Protein AF-A0AAN8D5F4-F1 (afdb_monomer)

Mean predicted aligned error: 6.65 Å

Organism: Champsocephalus gunnari (NCBI:txid52237)

Radius of gyration: 18.27 Å; Cα contacts (8 Å, |Δi|>4): 197; chains: 1; bounding box: 39×45×60 Å

Secondary structure (DSSP, 8-state):
---HHHHHHHHHHHHHHHHHHHHHHHHHHHHSTTSPP---S-GGGHHHHHHHHHHHHHHHHHHTTS-HHHHTHHHHHHHHHHHHHHHHHHHHHS--SSTTSHHHHHHHHHHHHHHHHHHHHHHHHHHHTT-HHHHHHHHHHHHHHHHHHHHTT-HHHHHHHHHHHHHHHTTGGGS-HHHHHHHHHHHHHHHHHHHH---TT-HHHHHHHHHHHHHHHHHHHHHHHHHHHHTTS--

Foldseek 3Di:
DPCLVVLLVVLLVVLLVVLVVLLVQLLVCLVDPPDARDDPDDLVCLVVNLVSLLSLLQSLVPQLVVALSSVCSLVSSLSSLLSLLVSLQSQLVGDDPDPPCNNVRSVVSLVSNLVSCVSNVVSLLVQCPPDLVSVQVSLVSVLVSLVLCVLQVGPSSLVCCVPVLVSNVVNVVSYDPVSVVSSVVSVVSSVVCVVPDDPPDDNSPSSNVSSVVSVVVSVVSVVVRVVRVVVVPPD

pLDDT: mean 87.12, std 15.24, range [37.09, 98.75]

Sequence (235 aa):
MQQGPKEFIECVSHIRQLSWLLLGSLTHCALHQGSTSCMPIPLDAGSHIADHLIIILIGFPEQSKTSVLHMCSLFHAFMFAQLWTIYCEQAAAAPSLQNQNQTEFSSSAILTGLEFWSRVTPSILQLMAHNKVMVEMVCLHVISLMEALQECNSTIFVKLIPMWLPMIQSNLKHLSAGLQLRLQAIQNRVNHQCLLGPTSGAPPIALRKWLQCTQFKMAQVEIQSSEAASQFYPM

InterPro domains:
  IPR024855 UNC79 [PTHR21696] (1-234)
  IPR060043 UNC79, C-terminal domain [PF26723] (1-235)

Solvent-accessible surface area (backbone atoms only — not comparable to full-atom values): 13089 Å² total; per-residue (Å²): 130,93,50,64,73,62,54,34,53,52,30,50,51,51,43,49,55,50,36,54,52,46,52,53,32,52,51,50,44,65,72,43,78,90,58,84,73,61,71,92,69,63,70,81,50,38,63,65,53,30,51,36,43,38,46,41,46,68,45,36,87,78,44,28,82,78,42,62,55,42,50,45,38,61,56,42,47,49,52,30,53,48,47,49,45,53,49,23,49,51,61,32,67,50,88,60,96,55,90,85,54,51,71,61,52,26,50,50,28,48,46,44,41,50,53,31,46,67,64,37,48,61,39,54,53,53,43,44,68,68,42,68,70,41,29,36,54,50,49,52,51,51,51,52,39,52,52,54,37,56,62,54,65,40,69,68,50,65,70,44,44,82,60,51,51,57,62,53,59,79,44,51,94,58,44,55,71,71,56,51,53,51,51,51,54,51,51,55,51,52,57,49,48,72,73,67,52,88,80,85,83,64,69,66,59,45,41,50,51,49,50,53,54,48,52,52,54,51,51,52,52,53,49,55,35,47,56,66,51,46,76,77,53,82,129

Nearest PDB structures (foldseek):
  7wji-assembly1_B  TM=9.181E-01  e=2.648E-19  Homo sapiens
  7w7g-assembly1_A  TM=9.534E-01  e=1.657E-17  Mus musculus
  8xn1-assembly1_A  TM=1.975E-01  e=4.536E-01  Homo sapiens
  4jyx-assembly6_C  TM=2.419E-01  e=2.687E+00  Paraglaciecola sp. T6c

Structure (mmCIF, N/CA/C/O backbone):
data_AF-A0AAN8D5F4-F1
#
_entry.id   AF-A0AAN8D5F4-F1
#
loop_
_atom_site.group_PDB
_atom_site.id
_atom_site.type_symbol
_atom_site.label_atom_id
_atom_site.label_alt_id
_atom_site.label_comp_id
_atom_site.label_asym_id
_atom_site.label_entity_id
_atom_site.label_seq_id
_atom_site.pdbx_PDB_ins_code
_atom_site.Cartn_x
_atom_site.Cartn_y
_atom_site.Cartn_z
_atom_site.occupancy
_atom_site.B_iso_or_equiv
_atom_site.auth_seq_id
_atom_site.auth_comp_id
_atom_site.auth_asym_id
_atom_site.auth_atom_id
_atom_site.pdbx_PDB_model_num
ATOM 1 N N . MET A 1 1 ? -14.671 -24.852 11.026 1.00 37.09 1 MET A N 1
ATOM 2 C CA . MET A 1 1 ? -13.709 -24.915 12.149 1.00 37.09 1 MET A CA 1
ATOM 3 C C . MET A 1 1 ? -12.954 -23.594 12.189 1.00 37.09 1 MET A C 1
ATOM 5 O O . MET A 1 1 ? -12.576 -23.123 11.128 1.00 37.09 1 MET A O 1
ATOM 9 N N . GLN A 1 2 ? -12.832 -22.959 13.360 1.00 39.69 2 GLN A N 1
ATOM 10 C CA . GLN A 1 2 ? -12.229 -21.630 13.564 1.00 39.69 2 GLN A CA 1
ATOM 11 C C . GLN A 1 2 ? -10.719 -21.625 13.241 1.00 39.69 2 GLN A C 1
ATOM 13 O O . GLN A 1 2 ? -9.895 -21.763 14.139 1.00 39.69 2 GLN A O 1
ATOM 18 N N . GLN A 1 3 ? -10.344 -21.466 11.968 1.00 54.56 3 GLN A N 1
ATOM 19 C CA . GLN A 1 3 ? -8.946 -21.227 11.570 1.00 54.56 3 GLN A CA 1
ATOM 20 C C . GLN A 1 3 ? -8.511 -19.757 11.723 1.00 54.56 3 GLN A C 1
ATOM 22 O O . GLN A 1 3 ? -7.320 -19.481 11.631 1.00 54.56 3 GLN A O 1
ATOM 27 N N . GLY A 1 4 ? -9.433 -18.841 12.054 1.00 80.44 4 GLY A N 1
ATOM 28 C CA . GLY A 1 4 ? -9.228 -17.384 12.025 1.00 80.44 4 GLY A CA 1
ATOM 29 C C . GLY A 1 4 ? -7.909 -16.872 12.630 1.00 80.44 4 GLY A C 1
ATOM 30 O O . GLY A 1 4 ? -7.147 -16.231 11.912 1.00 80.44 4 GLY A O 1
ATOM 31 N N . PRO A 1 5 ? -7.568 -17.170 13.901 1.00 86.06 5 PRO A N 1
ATOM 32 C CA . PRO A 1 5 ? -6.329 -16.661 14.502 1.00 86.06 5 PRO A CA 1
ATOM 33 C C . PRO A 1 5 ? -5.047 -17.264 13.904 1.00 86.06 5 PRO A C 1
ATOM 35 O O . PRO A 1 5 ? -4.033 -16.579 13.788 1.00 86.06 5 PRO A O 1
ATOM 38 N N . LYS A 1 6 ? -5.083 -18.547 13.517 1.00 91.06 6 LYS A N 1
ATOM 39 C CA . LYS A 1 6 ? -3.922 -19.251 12.953 1.00 91.06 6 LYS A CA 1
ATOM 40 C C . LYS A 1 6 ? -3.644 -18.796 11.517 1.00 91.06 6 LYS A C 1
ATOM 42 O O . LYS A 1 6 ? -2.508 -18.491 11.175 1.00 91.06 6 LYS A O 1
ATOM 47 N N . GLU A 1 7 ? -4.690 -18.698 10.709 1.00 94.75 7 GLU A N 1
ATOM 48 C CA . GLU A 1 7 ? -4.609 -18.215 9.331 1.00 94.75 7 GLU A CA 1
ATOM 49 C C . GLU A 1 7 ? -4.152 -16.749 9.282 1.00 94.75 7 GLU A C 1
ATOM 51 O O . GLU A 1 7 ? -3.310 -16.382 8.463 1.00 94.75 7 GLU A O 1
ATOM 56 N N . PHE A 1 8 ? -4.623 -15.920 10.224 1.00 95.88 8 PHE A N 1
ATOM 57 C CA . PHE A 1 8 ? -4.174 -14.536 10.369 1.00 95.88 8 PHE A CA 1
ATOM 58 C C . PHE A 1 8 ? -2.658 -14.440 10.582 1.00 95.88 8 PHE A C 1
ATOM 60 O O . PHE A 1 8 ? -1.981 -13.712 9.855 1.00 95.88 8 PHE A O 1
ATOM 67 N N . ILE A 1 9 ? -2.106 -15.171 11.559 1.00 94.94 9 ILE A N 1
ATOM 68 C CA . ILE A 1 9 ? -0.673 -15.080 11.874 1.00 94.94 9 ILE A CA 1
ATOM 69 C C . ILE A 1 9 ? 0.204 -15.659 10.757 1.00 94.94 9 ILE A C 1
ATOM 71 O O . ILE A 1 9 ? 1.273 -15.114 10.474 1.00 94.94 9 ILE A O 1
ATOM 75 N N . GLU A 1 10 ? -0.262 -16.712 10.080 1.00 96.75 10 GLU A N 1
ATOM 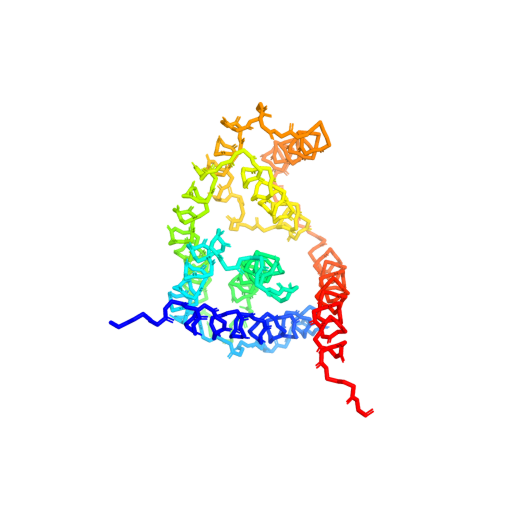76 C CA . GLU A 1 10 ? 0.391 -17.263 8.889 1.00 96.75 10 GLU A CA 1
ATOM 77 C C . GLU A 1 10 ? 0.439 -16.217 7.769 1.00 96.75 10 GLU A C 1
ATOM 79 O O . GLU A 1 10 ? 1.514 -15.954 7.223 1.00 96.75 10 GLU A O 1
ATOM 84 N N . CYS A 1 11 ? -0.673 -15.519 7.511 1.00 98.19 11 CYS A N 1
ATOM 85 C CA . CYS A 1 11 ? -0.707 -14.434 6.534 1.00 98.19 11 CYS A CA 1
ATOM 86 C C . CYS A 1 11 ? 0.250 -13.294 6.899 1.00 98.19 11 CYS A C 1
ATOM 88 O O . CYS A 1 11 ? 1.012 -12.839 6.046 1.00 98.19 11 CYS A O 1
ATOM 90 N N . VAL A 1 12 ? 0.277 -12.860 8.166 1.00 97.62 12 VAL A N 1
ATOM 91 C CA . VAL A 1 12 ? 1.225 -11.831 8.634 1.00 97.62 12 VAL A CA 1
ATOM 92 C C . VAL A 1 12 ? 2.675 -12.277 8.416 1.00 97.62 12 VAL A C 1
ATOM 94 O O . VAL A 1 12 ? 3.495 -11.482 7.954 1.00 97.62 12 VAL A O 1
ATOM 97 N N . SER A 1 13 ? 3.000 -13.539 8.711 1.00 96.81 13 SER A N 1
ATOM 98 C CA . SER A 1 13 ? 4.338 -14.105 8.501 1.00 96.81 13 SER A CA 1
ATOM 99 C C . SER A 1 13 ? 4.743 -14.092 7.023 1.00 96.81 13 SER A C 1
ATOM 101 O O . SER A 1 13 ? 5.815 -13.584 6.684 1.00 96.81 13 SER A O 1
ATOM 103 N N . HIS A 1 14 ? 3.866 -14.567 6.132 1.00 98.00 14 HIS A N 1
ATOM 104 C CA . HIS A 1 14 ? 4.121 -14.562 4.691 1.00 98.00 14 HIS A CA 1
ATOM 105 C C . HIS A 1 14 ? 4.336 -13.137 4.171 1.00 98.00 14 HIS A C 1
ATOM 107 O O . HIS A 1 14 ? 5.328 -12.868 3.498 1.00 98.00 14 HIS A O 1
ATOM 113 N N . ILE A 1 15 ? 3.470 -12.190 4.540 1.00 98.50 15 ILE A N 1
ATOM 114 C CA . ILE A 1 15 ? 3.584 -10.796 4.095 1.00 98.50 15 ILE A CA 1
ATOM 115 C C . ILE A 1 15 ? 4.869 -10.130 4.596 1.00 98.50 15 ILE A C 1
ATOM 117 O O . ILE A 1 15 ? 5.509 -9.391 3.842 1.00 98.50 15 ILE A O 1
ATOM 121 N N . ARG A 1 16 ? 5.316 -10.428 5.821 1.00 97.50 16 ARG A N 1
ATOM 122 C CA . ARG A 1 16 ? 6.618 -9.966 6.332 1.00 97.50 16 ARG A CA 1
ATOM 123 C C . ARG A 1 16 ? 7.777 -10.481 5.485 1.00 97.50 16 ARG A C 1
ATOM 125 O O . ARG A 1 16 ? 8.600 -9.687 5.031 1.00 97.50 16 ARG A O 1
ATOM 132 N N . GLN A 1 17 ? 7.822 -11.787 5.230 1.00 97.50 17 GLN A N 1
ATOM 133 C CA . GLN A 1 17 ? 8.883 -12.413 4.436 1.00 97.50 17 GLN A CA 1
ATOM 134 C C . GLN A 1 17 ? 8.911 -11.880 2.998 1.00 97.50 17 GLN A C 1
ATOM 136 O O . GLN A 1 17 ? 9.966 -11.480 2.501 1.00 97.50 17 GLN A O 1
ATOM 141 N N . LEU A 1 18 ? 7.745 -11.800 2.352 1.00 98.31 18 LEU A N 1
ATOM 142 C CA . LEU A 1 18 ? 7.624 -11.280 0.993 1.00 98.31 18 LEU A CA 1
ATOM 143 C C . LEU A 1 18 ? 8.009 -9.794 0.920 1.00 98.31 18 LEU A C 1
ATOM 145 O O . LEU A 1 18 ? 8.626 -9.381 -0.058 1.00 98.31 18 LEU A O 1
ATOM 149 N N . SER A 1 19 ? 7.733 -8.997 1.960 1.00 98.50 19 SER A N 1
ATOM 150 C CA . SER A 1 19 ? 8.170 -7.592 2.018 1.00 98.50 19 SER A CA 1
ATOM 151 C C . SER A 1 19 ? 9.695 -7.469 1.962 1.00 98.50 19 SER A C 1
ATOM 153 O O . SER A 1 19 ? 10.222 -6.662 1.199 1.00 98.50 19 SER A O 1
ATOM 155 N N . TRP A 1 20 ? 10.424 -8.284 2.731 1.00 98.12 20 TRP A N 1
ATOM 156 C CA . TRP A 1 20 ? 11.892 -8.286 2.700 1.00 98.12 20 TRP A CA 1
ATOM 157 C C . TRP A 1 20 ? 12.442 -8.751 1.349 1.00 98.12 20 TRP A C 1
ATOM 159 O O . TRP A 1 20 ? 13.405 -8.169 0.844 1.00 98.12 20 TRP A O 1
ATOM 169 N N . LEU A 1 21 ? 11.801 -9.748 0.733 1.00 97.81 21 LEU A N 1
ATOM 170 C CA . LEU A 1 21 ? 12.168 -10.236 -0.595 1.00 97.81 21 LEU A CA 1
ATOM 171 C C . LEU A 1 21 ? 11.996 -9.149 -1.670 1.00 97.81 21 LEU A C 1
ATOM 173 O O . LEU A 1 21 ? 12.910 -8.915 -2.464 1.00 97.81 21 LEU A O 1
ATOM 177 N N . LEU A 1 22 ? 10.860 -8.442 -1.660 1.00 97.38 22 LEU A N 1
ATOM 178 C CA . LEU A 1 22 ? 10.597 -7.328 -2.575 1.00 97.38 22 LEU A CA 1
ATOM 179 C C . LEU A 1 22 ? 11.568 -6.168 -2.362 1.00 97.38 22 LEU A C 1
ATOM 181 O O . LEU A 1 22 ? 12.108 -5.638 -3.330 1.00 97.38 22 LEU A O 1
ATOM 185 N N . LEU A 1 23 ? 11.833 -5.797 -1.109 1.00 97.19 23 LEU A N 1
ATOM 186 C CA . LEU A 1 23 ? 12.793 -4.746 -0.777 1.00 97.19 23 LEU A CA 1
ATOM 187 C C . LEU A 1 23 ? 14.195 -5.066 -1.319 1.00 97.19 23 LEU A C 1
ATOM 189 O O . LEU A 1 23 ? 14.840 -4.195 -1.908 1.00 97.19 23 LEU A O 1
ATOM 193 N N . GLY A 1 24 ? 14.655 -6.311 -1.156 1.00 95.44 24 GLY A N 1
ATOM 194 C CA . GLY A 1 24 ? 15.946 -6.768 -1.674 1.00 95.44 24 GLY A CA 1
ATOM 195 C C . GLY A 1 24 ? 16.016 -6.720 -3.203 1.00 95.44 24 GLY A C 1
ATOM 196 O O . GLY A 1 24 ? 16.960 -6.159 -3.760 1.00 95.44 24 GLY A O 1
ATOM 197 N N . SER A 1 25 ? 14.986 -7.234 -3.881 1.00 93.69 25 SER A N 1
ATOM 198 C CA . SER A 1 25 ? 14.867 -7.185 -5.345 1.00 93.69 25 SER A CA 1
ATOM 199 C C . SER A 1 25 ? 14.865 -5.746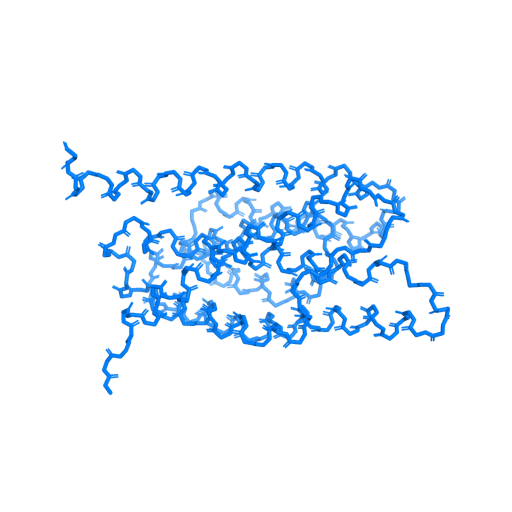 -5.879 1.00 93.69 25 SER A C 1
ATOM 201 O O . SER A 1 25 ? 15.654 -5.415 -6.769 1.00 93.69 25 SER A O 1
ATOM 203 N N . LEU A 1 26 ? 14.048 -4.863 -5.299 1.00 93.25 26 LEU A N 1
ATOM 204 C CA . LEU A 1 26 ? 13.961 -3.457 -5.695 1.00 93.25 26 LEU A CA 1
ATOM 205 C C . LEU A 1 26 ? 15.281 -2.714 -5.466 1.00 93.25 26 LEU A C 1
ATOM 207 O O . LEU A 1 26 ? 15.712 -1.940 -6.320 1.00 93.25 26 LEU A O 1
ATOM 211 N N . THR A 1 27 ? 15.956 -2.980 -4.346 1.00 93.50 27 THR A N 1
ATOM 212 C CA . THR A 1 27 ? 17.273 -2.398 -4.045 1.00 93.50 27 THR A CA 1
ATOM 213 C C . THR A 1 27 ? 18.319 -2.848 -5.056 1.00 93.50 27 THR A C 1
ATOM 215 O O . THR A 1 27 ? 19.070 -2.017 -5.567 1.00 93.50 27 THR A O 1
ATOM 218 N N . HIS A 1 28 ? 18.333 -4.136 -5.409 1.00 90.12 28 HIS A N 1
ATOM 219 C CA . HIS A 1 28 ? 19.220 -4.654 -6.445 1.00 90.12 28 HIS A CA 1
ATOM 220 C C . HIS A 1 28 ? 18.971 -3.962 -7.794 1.00 90.12 28 HIS A C 1
ATOM 222 O O . HIS A 1 28 ? 19.914 -3.476 -8.420 1.00 90.12 28 HIS A O 1
ATOM 228 N N . CYS A 1 29 ? 17.706 -3.845 -8.213 1.00 87.19 29 CYS A N 1
ATOM 229 C CA . CYS A 1 29 ? 17.339 -3.179 -9.466 1.00 87.19 29 CYS A CA 1
ATOM 230 C C . CYS A 1 29 ? 17.744 -1.695 -9.478 1.00 87.19 29 CYS A C 1
ATOM 232 O O . CYS A 1 29 ? 18.261 -1.200 -10.477 1.00 87.19 29 CYS A O 1
ATOM 234 N N . ALA A 1 30 ? 17.575 -0.990 -8.356 1.00 87.00 30 ALA A N 1
ATOM 235 C CA . ALA A 1 30 ? 17.929 0.422 -8.241 1.00 87.00 30 ALA A CA 1
ATOM 236 C C . ALA A 1 30 ? 19.450 0.684 -8.285 1.00 87.00 30 ALA A C 1
ATOM 238 O O . ALA A 1 30 ? 19.875 1.766 -8.705 1.00 87.00 30 ALA A O 1
ATOM 239 N N . LEU A 1 31 ? 20.270 -0.282 -7.848 1.00 85.56 31 LEU A N 1
ATOM 240 C CA . LEU A 1 31 ? 21.736 -0.197 -7.865 1.00 85.56 31 LEU A CA 1
ATOM 241 C C . LEU A 1 31 ? 22.346 -0.641 -9.203 1.00 85.56 31 LEU A C 1
ATOM 243 O O . LEU A 1 31 ? 23.331 -0.048 -9.639 1.00 85.56 31 LEU A O 1
ATOM 247 N N . HIS A 1 32 ? 21.755 -1.636 -9.868 1.00 78.50 32 HIS A N 1
ATOM 248 C CA . HIS A 1 32 ? 22.278 -2.235 -11.101 1.00 78.50 32 HIS A CA 1
ATOM 249 C C . HIS A 1 32 ? 21.414 -1.898 -12.325 1.00 78.50 32 HIS A C 1
ATOM 251 O O . HIS A 1 32 ? 20.878 -2.783 -12.997 1.00 78.50 32 HIS A O 1
ATOM 257 N N . GLN A 1 33 ? 21.296 -0.604 -12.636 1.00 66.62 33 GLN A N 1
ATOM 258 C CA . GLN A 1 33 ? 20.602 -0.136 -13.842 1.00 66.62 33 GLN A CA 1
ATOM 259 C C . GLN A 1 33 ? 21.261 -0.723 -15.102 1.00 66.62 33 GLN A C 1
ATOM 261 O O . GLN A 1 33 ? 22.448 -0.509 -15.338 1.00 66.62 33 GLN A O 1
ATOM 266 N N . GLY A 1 34 ? 20.492 -1.474 -15.899 1.00 56.97 34 GLY A N 1
ATOM 267 C CA . GLY A 1 34 ? 20.963 -2.130 -17.128 1.00 56.97 34 GLY A CA 1
ATOM 268 C C . GLY A 1 34 ? 21.287 -3.625 -17.000 1.00 56.97 34 GLY A C 1
ATOM 269 O O . GLY A 1 34 ? 21.618 -4.248 -18.005 1.00 56.97 34 GLY A O 1
ATOM 270 N N . SER A 1 35 ? 21.169 -4.213 -15.803 1.00 62.00 35 SER A N 1
ATOM 271 C CA . SER A 1 35 ? 21.208 -5.671 -15.606 1.00 62.00 35 SER A CA 1
ATOM 272 C C . SER A 1 35 ? 19.807 -6.290 -15.719 1.00 62.00 35 SER A C 1
ATOM 274 O O . SER A 1 35 ? 18.798 -5.584 -15.666 1.00 62.00 35 SER A O 1
ATOM 276 N N . THR A 1 36 ? 19.724 -7.616 -15.863 1.00 66.06 36 THR A N 1
ATOM 277 C CA . THR A 1 36 ? 18.447 -8.346 -15.858 1.00 66.06 36 THR A CA 1
ATOM 278 C C . THR A 1 36 ? 17.689 -8.074 -14.559 1.00 66.06 36 THR A C 1
ATOM 280 O O . THR A 1 36 ? 18.240 -8.269 -13.472 1.00 66.06 36 THR A O 1
ATOM 283 N N . SER A 1 37 ? 16.431 -7.637 -14.670 1.00 70.06 37 SER A N 1
ATOM 284 C CA . SER A 1 37 ? 15.568 -7.394 -13.510 1.00 70.06 37 SER A CA 1
ATOM 285 C C . SER A 1 37 ? 15.448 -8.661 -12.658 1.00 70.06 37 SER A C 1
ATOM 287 O O . SER A 1 37 ? 15.126 -9.737 -13.168 1.00 70.06 37 SER A O 1
ATOM 289 N N . CYS A 1 38 ? 15.729 -8.542 -11.359 1.00 80.06 38 CYS A N 1
ATOM 290 C CA . CYS A 1 38 ? 15.571 -9.641 -10.415 1.00 80.06 38 CYS A CA 1
ATOM 291 C C . CYS A 1 38 ? 14.101 -9.710 -10.003 1.00 80.06 38 CYS A C 1
ATOM 293 O O . CYS A 1 38 ? 13.660 -8.918 -9.172 1.00 80.06 38 CYS A O 1
ATOM 295 N N . MET A 1 39 ? 13.350 -10.650 -10.580 1.00 88.31 39 MET A N 1
ATOM 296 C CA . MET A 1 39 ? 11.920 -10.824 -10.323 1.00 88.31 39 MET A CA 1
ATOM 297 C C . MET A 1 39 ? 11.649 -12.106 -9.511 1.00 88.31 39 MET A C 1
ATOM 299 O O . MET A 1 39 ? 11.243 -13.112 -10.088 1.00 88.31 39 MET A O 1
ATOM 303 N N . PRO A 1 40 ? 11.893 -12.114 -8.184 1.00 92.19 40 PRO A N 1
ATOM 304 C CA . PRO A 1 40 ? 11.762 -13.328 -7.375 1.00 92.19 40 PRO A CA 1
ATOM 305 C C . PRO A 1 40 ? 10.309 -13.740 -7.095 1.00 92.19 40 PRO A C 1
ATOM 307 O O . PRO A 1 40 ? 10.081 -14.886 -6.717 1.00 92.19 40 PRO A O 1
ATOM 310 N N . ILE A 1 41 ? 9.339 -12.831 -7.249 1.00 94.38 41 ILE A N 1
ATOM 311 C CA . ILE A 1 41 ? 7.913 -13.119 -7.083 1.00 94.38 41 ILE A CA 1
ATOM 312 C C . ILE A 1 41 ? 7.239 -13.012 -8.457 1.00 94.38 41 ILE A C 1
ATOM 314 O O . ILE A 1 41 ? 7.220 -11.928 -9.043 1.00 94.38 41 ILE A O 1
ATOM 318 N N . PRO A 1 42 ? 6.665 -14.105 -8.980 1.00 93.19 42 PRO A N 1
ATOM 319 C CA . PRO A 1 42 ? 5.875 -14.067 -10.204 1.00 93.19 42 PRO A CA 1
ATOM 320 C C . PRO A 1 42 ? 4.695 -13.086 -10.094 1.00 93.19 42 PRO A C 1
ATOM 322 O O . PRO A 1 42 ? 4.026 -13.020 -9.063 1.00 93.19 42 PRO A O 1
ATOM 325 N N . LEU A 1 43 ? 4.433 -12.304 -11.145 1.00 92.94 43 LEU A N 1
ATOM 326 C CA . LEU A 1 43 ? 3.364 -11.292 -11.129 1.00 92.94 43 LEU A CA 1
ATOM 327 C C . LEU A 1 43 ? 1.965 -11.919 -10.981 1.00 92.94 43 LEU A C 1
ATOM 329 O O . LEU A 1 43 ? 1.102 -11.357 -10.309 1.00 92.94 43 LEU A O 1
ATOM 333 N N . ASP A 1 44 ? 1.758 -13.116 -11.525 1.00 91.62 44 ASP A N 1
ATOM 334 C CA . ASP A 1 44 ? 0.524 -13.902 -11.400 1.00 91.62 44 ASP A CA 1
ATOM 335 C C . ASP A 1 44 ? 0.217 -14.335 -9.952 1.00 91.62 44 ASP A C 1
ATOM 337 O O . ASP A 1 44 ? -0.948 -14.554 -9.606 1.00 91.62 44 ASP A O 1
ATOM 341 N N . ALA A 1 45 ? 1.215 -14.338 -9.059 1.00 94.31 45 ALA A N 1
ATOM 342 C CA . ALA A 1 45 ? 1.003 -14.541 -7.625 1.00 94.31 45 ALA A CA 1
ATOM 343 C C . ALA A 1 45 ? 0.256 -13.374 -6.945 1.00 94.31 45 ALA A C 1
ATOM 345 O O . ALA A 1 45 ? -0.210 -13.523 -5.814 1.00 94.31 45 ALA A O 1
ATOM 346 N N . GLY A 1 46 ? 0.102 -12.221 -7.612 1.00 94.62 46 GLY A N 1
ATOM 347 C CA . GLY A 1 46 ? -0.512 -11.015 -7.044 1.00 94.62 46 GLY A CA 1
ATOM 348 C C . GLY A 1 46 ? -1.925 -11.224 -6.495 1.00 94.62 46 GLY A C 1
ATOM 349 O O . GLY A 1 46 ? -2.283 -10.633 -5.477 1.00 94.62 46 GLY A O 1
ATOM 350 N N . SER A 1 47 ? -2.710 -12.107 -7.118 1.00 95.25 47 SER A N 1
ATOM 351 C CA . SER A 1 47 ? -4.060 -12.454 -6.655 1.00 95.25 47 SER A CA 1
ATOM 352 C C . SER A 1 47 ? -4.043 -13.165 -5.295 1.00 95.25 47 SER A C 1
ATOM 354 O O . SER A 1 47 ? -4.714 -12.721 -4.368 1.00 95.25 47 SER A O 1
ATOM 356 N N . HIS A 1 48 ? -3.207 -14.192 -5.143 1.00 96.38 48 HIS A N 1
ATOM 357 C CA . HIS A 1 48 ? -3.031 -14.928 -3.888 1.00 96.38 48 HIS A CA 1
ATOM 358 C C . HIS A 1 48 ? -2.440 -14.059 -2.779 1.00 96.38 48 HIS A C 1
ATOM 360 O O . HIS A 1 48 ? -2.818 -14.169 -1.614 1.00 96.38 48 HIS A O 1
ATOM 366 N N . ILE A 1 49 ? -1.516 -13.169 -3.132 1.00 98.12 49 ILE A N 1
ATOM 367 C CA . ILE A 1 49 ? -0.934 -12.213 -2.191 1.00 98.12 49 ILE A CA 1
ATOM 368 C C . ILE A 1 49 ? -1.998 -11.218 -1.701 1.00 98.12 49 ILE A C 1
ATOM 370 O O . ILE A 1 49 ? -2.029 -10.891 -0.513 1.00 98.12 49 ILE A O 1
ATOM 374 N N . ALA A 1 50 ? -2.897 -10.760 -2.580 1.00 98.31 50 ALA A N 1
ATOM 375 C CA . ALA A 1 50 ? -4.023 -9.919 -2.178 1.00 98.31 50 ALA A CA 1
ATOM 376 C C . ALA A 1 50 ? -4.922 -10.636 -1.160 1.00 98.31 50 ALA A C 1
ATOM 378 O O . ALA A 1 50 ? -5.324 -10.014 -0.178 1.00 98.31 50 ALA A O 1
ATOM 379 N N . ASP A 1 51 ? -5.169 -11.937 -1.337 1.00 98.19 51 ASP A N 1
ATOM 380 C CA . ASP A 1 51 ? -5.971 -12.732 -0.399 1.00 98.19 51 ASP A CA 1
ATOM 381 C C . ASP A 1 51 ? -5.345 -12.747 1.011 1.00 98.19 51 ASP A C 1
ATOM 383 O O . ASP A 1 51 ? -6.050 -12.564 2.005 1.00 98.19 51 ASP A O 1
ATOM 387 N N . HIS A 1 52 ? -4.012 -12.836 1.114 1.00 98.31 52 HIS A N 1
ATOM 388 C CA . HIS A 1 52 ? -3.307 -12.734 2.399 1.00 98.31 52 HIS A CA 1
ATOM 389 C C . HIS A 1 52 ? -3.514 -11.361 3.059 1.00 98.31 52 HIS A C 1
ATOM 391 O O . HIS A 1 52 ? -3.759 -11.282 4.264 1.00 98.31 52 HIS A O 1
ATOM 397 N N . LEU A 1 53 ? -3.444 -10.266 2.288 1.00 98.56 53 LEU A N 1
ATOM 398 C CA . LEU A 1 53 ? -3.722 -8.924 2.816 1.00 98.56 53 LEU A CA 1
ATOM 399 C C . LEU A 1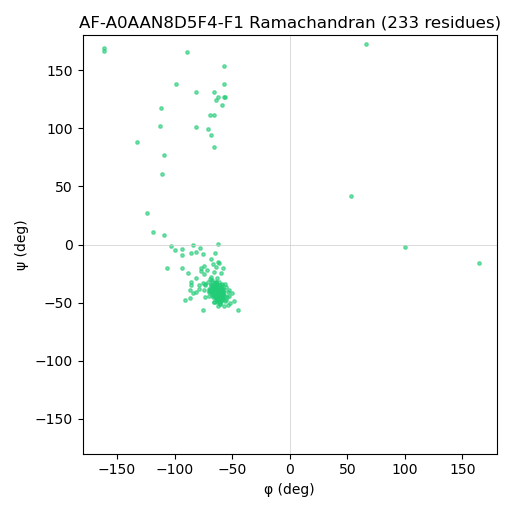 53 ? -5.174 -8.793 3.268 1.00 98.56 53 LEU A C 1
ATOM 401 O O . LEU A 1 53 ? -5.423 -8.203 4.313 1.00 98.56 53 LEU A O 1
ATOM 405 N N . ILE A 1 54 ? -6.123 -9.338 2.510 1.00 98.25 54 ILE A N 1
ATOM 406 C CA . ILE A 1 54 ? -7.547 -9.307 2.852 1.00 98.25 54 ILE A CA 1
ATOM 407 C C . ILE A 1 54 ? -7.791 -10.011 4.191 1.00 98.25 54 ILE A C 1
ATOM 409 O O . ILE A 1 54 ? -8.467 -9.444 5.049 1.00 98.25 54 ILE A O 1
ATOM 413 N N . ILE A 1 55 ? -7.190 -11.184 4.415 1.00 97.81 55 ILE A N 1
ATOM 414 C CA . ILE A 1 55 ? -7.276 -11.908 5.694 1.00 97.81 55 ILE A CA 1
ATOM 415 C C . ILE A 1 55 ? -6.722 -11.057 6.845 1.00 97.81 55 ILE A C 1
ATOM 417 O O . ILE A 1 55 ? -7.370 -10.934 7.887 1.00 97.81 55 ILE A O 1
ATOM 421 N N . ILE A 1 56 ? -5.562 -10.417 6.656 1.00 98.19 56 ILE A N 1
ATOM 422 C CA . ILE A 1 56 ? -4.976 -9.519 7.664 1.00 98.19 56 ILE A CA 1
ATOM 423 C C . ILE A 1 56 ? -5.909 -8.333 7.941 1.00 98.19 56 ILE A C 1
ATOM 425 O O . ILE A 1 56 ? -6.181 -8.015 9.095 1.00 98.19 56 ILE A O 1
ATOM 429 N N . LEU A 1 57 ? -6.422 -7.675 6.901 1.00 97.75 57 LEU A N 1
ATOM 430 C CA . LEU A 1 57 ? -7.273 -6.495 7.050 1.00 97.75 57 LEU A CA 1
ATOM 431 C C . LEU A 1 57 ? -8.594 -6.845 7.746 1.00 97.75 57 LEU A C 1
ATOM 433 O O . LEU A 1 57 ? -8.999 -6.140 8.663 1.00 97.75 57 LEU A O 1
ATOM 437 N N . ILE A 1 58 ? -9.244 -7.947 7.369 1.00 95.94 58 ILE A N 1
ATOM 438 C CA . ILE A 1 58 ? -10.508 -8.377 7.981 1.00 95.94 58 ILE A CA 1
ATOM 439 C C . ILE A 1 58 ? -10.294 -8.841 9.427 1.00 95.94 58 ILE A C 1
ATOM 441 O O . ILE A 1 58 ? -11.107 -8.522 10.291 1.00 95.94 58 ILE A O 1
ATOM 445 N N . GLY A 1 59 ? -9.205 -9.560 9.712 1.00 95.62 59 GLY A N 1
ATOM 446 C CA . GLY A 1 59 ? -8.911 -10.063 11.056 1.00 95.62 59 GLY A CA 1
ATOM 447 C C . GLY A 1 59 ? -8.366 -9.006 12.022 1.00 95.62 59 GLY A C 1
ATOM 448 O O . GLY A 1 59 ? -8.450 -9.184 13.239 1.00 95.62 59 GLY A O 1
ATOM 449 N N . PHE A 1 60 ? -7.826 -7.889 11.522 1.00 96.69 60 PHE A N 1
ATOM 450 C CA . PHE A 1 60 ? -7.149 -6.885 12.347 1.00 96.69 60 PHE A CA 1
ATOM 451 C C . PHE A 1 60 ? -7.968 -6.364 13.543 1.00 96.69 60 PHE A C 1
ATOM 453 O O . PHE A 1 60 ? -7.410 -6.282 14.645 1.00 96.69 60 PHE A O 1
ATOM 460 N N . PRO A 1 61 ? -9.268 -6.029 13.406 1.00 95.25 61 PRO A N 1
ATOM 461 C CA . PRO A 1 61 ? -10.046 -5.510 14.524 1.00 95.25 61 PRO A CA 1
ATOM 462 C C . PRO A 1 61 ? -10.114 -6.448 15.727 1.00 95.25 61 PRO A C 1
ATOM 464 O O . PRO A 1 61 ? -10.120 -5.984 16.867 1.00 95.25 61 PRO A O 1
ATOM 467 N N . GLU A 1 62 ? -10.141 -7.753 15.467 1.00 93.62 62 GLU A N 1
ATOM 468 C CA . GLU A 1 62 ? -10.236 -8.783 16.497 1.00 93.62 62 GLU A CA 1
ATOM 469 C C . GLU A 1 62 ? -8.857 -9.161 17.038 1.00 93.62 62 GLU A C 1
ATOM 471 O O . GLU A 1 62 ? -8.695 -9.358 18.240 1.00 93.62 62 GLU A O 1
ATOM 476 N N . GLN A 1 63 ? -7.851 -9.231 16.164 1.00 93.31 63 GLN A N 1
ATOM 477 C CA . GLN A 1 63 ? -6.555 -9.819 16.499 1.00 93.31 63 GLN A CA 1
ATOM 478 C C . GLN A 1 63 ? -5.505 -8.803 16.983 1.00 93.31 63 GLN A C 1
ATOM 480 O O . GLN A 1 63 ? -4.551 -9.179 17.661 1.00 93.31 63 GLN A O 1
ATOM 485 N N . SER A 1 64 ? -5.661 -7.509 16.683 1.00 91.69 64 SER A N 1
ATOM 486 C CA . SER A 1 64 ? -4.639 -6.467 16.923 1.00 91.69 64 SER A CA 1
ATOM 487 C C . SER A 1 64 ? -4.177 -6.300 18.376 1.00 91.69 64 SER A C 1
ATOM 489 O O . SER A 1 64 ? -3.097 -5.763 18.611 1.00 91.69 64 SER A O 1
ATOM 491 N N . LYS A 1 65 ? -4.965 -6.755 19.356 1.00 91.06 65 LYS A N 1
ATOM 492 C CA . LYS A 1 65 ? -4.661 -6.623 20.793 1.00 91.06 65 LYS A CA 1
ATOM 493 C C . LYS A 1 65 ? -3.928 -7.831 21.384 1.00 91.06 65 LYS A C 1
ATOM 495 O O . LYS A 1 65 ? -3.576 -7.797 22.559 1.00 91.06 65 LYS A O 1
ATOM 500 N N . THR A 1 66 ? -3.712 -8.884 20.598 1.00 89.88 66 THR A N 1
ATOM 501 C CA . THR A 1 66 ? -3.158 -10.158 21.083 1.00 89.88 66 THR A CA 1
ATOM 502 C C . THR A 1 66 ? -1.660 -10.077 21.365 1.00 89.88 66 THR A C 1
ATOM 504 O O . THR A 1 66 ? -1.175 -10.652 22.334 1.00 89.88 66 THR A O 1
ATOM 507 N N . SER A 1 67 ? -0.907 -9.367 20.525 1.00 90.12 67 SER A N 1
ATOM 508 C CA . SER A 1 67 ? 0.522 -9.116 20.731 1.00 90.12 67 SER A CA 1
ATOM 509 C C . SER A 1 67 ? 0.997 -7.928 19.896 1.00 90.12 67 SER A C 1
ATOM 511 O O . SER A 1 67 ? 0.295 -7.490 18.983 1.00 90.12 67 SER A O 1
ATOM 513 N N . VAL A 1 68 ? 2.215 -7.441 20.155 1.00 90.75 68 VAL A N 1
ATOM 514 C CA . VAL A 1 68 ? 2.842 -6.371 19.354 1.00 90.75 68 VAL A CA 1
ATOM 515 C C . VAL A 1 68 ? 2.926 -6.758 17.875 1.00 90.75 68 VAL A C 1
ATOM 517 O O . VAL A 1 68 ? 2.607 -5.945 17.015 1.00 90.75 68 VAL A O 1
ATOM 520 N N . LEU A 1 69 ? 3.229 -8.022 17.562 1.00 91.38 69 LEU A N 1
ATOM 521 C CA . LEU A 1 69 ? 3.234 -8.508 16.180 1.00 91.38 69 LEU A CA 1
ATOM 522 C C . LEU A 1 69 ? 1.855 -8.376 15.508 1.00 91.38 69 LEU A C 1
ATOM 524 O O . LEU A 1 69 ? 1.765 -7.955 14.355 1.00 91.38 69 LEU A O 1
ATOM 528 N N . HIS A 1 70 ? 0.774 -8.695 16.227 1.00 93.00 70 HIS A N 1
ATOM 529 C CA . HIS A 1 70 ? -0.581 -8.520 15.701 1.00 93.00 70 HIS A CA 1
ATOM 530 C C . HIS A 1 70 ? -0.940 -7.038 15.556 1.00 93.00 70 HIS A C 1
ATOM 532 O O . HIS A 1 70 ? -1.554 -6.653 14.562 1.00 93.00 70 HIS A O 1
ATOM 538 N N . MET A 1 71 ? -0.517 -6.191 16.496 1.00 93.62 71 MET A N 1
ATOM 539 C CA . MET A 1 71 ? -0.690 -4.739 16.417 1.00 93.62 71 MET A CA 1
ATOM 540 C C . MET A 1 71 ? 0.016 -4.151 15.183 1.00 93.62 71 MET A C 1
ATOM 542 O O . MET A 1 71 ? -0.542 -3.298 14.495 1.00 93.62 71 MET A O 1
ATOM 546 N N . CYS A 1 72 ? 1.211 -4.646 14.854 1.00 96.06 72 CYS A N 1
ATOM 547 C CA . CYS A 1 72 ? 2.004 -4.218 13.701 1.00 96.06 72 CYS A CA 1
ATOM 548 C C . CYS A 1 72 ? 1.531 -4.807 12.358 1.00 96.06 72 CYS A C 1
ATOM 550 O O . CYS A 1 72 ? 2.070 -4.457 11.308 1.00 96.06 72 CYS A O 1
ATOM 552 N N . SER A 1 73 ? 0.518 -5.674 12.337 1.00 97.38 73 SER A N 1
ATOM 553 C CA . SER A 1 73 ? 0.073 -6.338 11.103 1.00 97.38 73 SER A CA 1
ATOM 554 C C . SER A 1 73 ? -0.440 -5.370 10.024 1.00 97.38 73 SER A C 1
ATOM 556 O O . SER A 1 73 ? -0.118 -5.568 8.851 1.00 97.38 73 SER A O 1
ATOM 558 N N . LEU A 1 74 ? -1.133 -4.277 10.387 1.00 97.50 74 LEU A N 1
ATOM 559 C CA . LEU A 1 74 ? -1.495 -3.229 9.418 1.00 97.50 74 LEU A CA 1
ATOM 560 C C . LEU A 1 74 ? -0.260 -2.561 8.820 1.00 97.50 74 LEU A C 1
ATOM 562 O O . LEU A 1 74 ? -0.218 -2.332 7.613 1.00 97.50 74 LEU A O 1
ATOM 566 N N . PHE A 1 75 ? 0.766 -2.286 9.629 1.00 98.25 75 PHE A N 1
ATOM 567 C CA . PHE A 1 75 ? 2.022 -1.760 9.102 1.00 98.25 75 PHE A CA 1
ATOM 568 C C . PHE A 1 75 ? 2.592 -2.702 8.038 1.00 98.25 75 PHE A C 1
ATOM 570 O O . PHE A 1 75 ? 2.885 -2.247 6.936 1.00 98.25 75 PHE A O 1
ATOM 577 N N . HIS A 1 76 ? 2.672 -4.005 8.314 1.00 98.25 76 HIS A N 1
ATOM 578 C CA . HIS A 1 76 ? 3.188 -4.973 7.346 1.00 98.25 76 HIS A CA 1
ATOM 579 C C . HIS A 1 76 ? 2.336 -5.055 6.073 1.00 98.25 76 HIS A C 1
ATOM 581 O O . HIS A 1 76 ? 2.896 -5.032 4.980 1.00 98.25 76 HIS A O 1
ATOM 587 N N . ALA A 1 77 ? 1.005 -5.068 6.190 1.00 98.62 77 ALA A N 1
ATOM 588 C CA . ALA A 1 77 ? 0.108 -5.087 5.035 1.00 98.62 77 ALA A CA 1
ATOM 589 C C . ALA A 1 77 ? 0.294 -3.852 4.133 1.00 98.62 77 ALA A C 1
ATOM 591 O O . ALA A 1 77 ? 0.460 -3.981 2.920 1.00 98.62 77 ALA A O 1
ATOM 592 N N . PHE A 1 78 ? 0.328 -2.650 4.716 1.00 98.69 78 PHE A N 1
ATOM 593 C CA . PHE A 1 78 ? 0.488 -1.409 3.954 1.00 98.69 78 PHE A CA 1
ATOM 594 C C . PHE A 1 78 ? 1.913 -1.209 3.419 1.00 98.69 78 PHE A C 1
ATOM 596 O O . PHE A 1 78 ? 2.074 -0.688 2.315 1.00 98.69 78 PHE A O 1
ATOM 603 N N . MET A 1 79 ? 2.945 -1.635 4.153 1.00 98.62 79 MET A N 1
ATOM 604 C CA . MET A 1 79 ? 4.328 -1.620 3.661 1.00 98.62 79 MET A CA 1
ATOM 605 C C . MET A 1 79 ? 4.509 -2.568 2.481 1.00 98.62 79 MET A C 1
ATOM 607 O O . MET A 1 79 ? 5.089 -2.183 1.466 1.00 98.62 79 MET A O 1
ATOM 611 N N . PHE A 1 80 ? 3.963 -3.781 2.581 1.00 98.75 80 PHE A N 1
ATOM 612 C CA . PHE A 1 80 ? 3.963 -4.721 1.472 1.00 98.75 80 PHE A CA 1
ATOM 613 C C . PHE A 1 80 ? 3.257 -4.131 0.251 1.00 98.75 80 PHE A C 1
ATOM 615 O O . PHE A 1 80 ? 3.799 -4.170 -0.847 1.00 98.75 80 PHE A O 1
ATOM 622 N N . ALA A 1 81 ? 2.079 -3.531 0.434 1.00 98.69 81 ALA A N 1
ATOM 623 C CA . ALA A 1 81 ? 1.321 -2.952 -0.669 1.00 98.69 81 ALA A CA 1
ATOM 624 C C . ALA A 1 81 ? 2.080 -1.818 -1.390 1.00 98.69 81 ALA A C 1
ATOM 626 O O . ALA A 1 81 ? 2.002 -1.707 -2.617 1.00 98.69 81 ALA A O 1
ATOM 627 N N . GLN A 1 82 ? 2.865 -1.011 -0.661 1.00 98.44 82 GLN A N 1
ATOM 628 C CA . GLN A 1 82 ? 3.784 -0.035 -1.264 1.00 98.44 82 GLN A CA 1
ATOM 629 C C . GLN A 1 82 ? 4.851 -0.735 -2.115 1.00 98.44 82 GLN A C 1
ATOM 631 O O . GLN A 1 82 ? 5.004 -0.418 -3.293 1.00 98.44 82 GLN A O 1
ATOM 636 N N . LEU A 1 83 ? 5.554 -1.713 -1.535 1.00 98.44 83 LEU A N 1
ATOM 637 C CA . LEU A 1 83 ? 6.615 -2.464 -2.211 1.00 98.44 83 LEU A CA 1
ATOM 638 C C . LEU A 1 83 ? 6.097 -3.193 -3.453 1.00 98.44 83 LEU A C 1
ATOM 640 O O . LEU A 1 83 ? 6.718 -3.096 -4.506 1.00 98.44 83 LEU A O 1
ATOM 644 N N . TRP A 1 84 ? 4.947 -3.861 -3.360 1.00 98.31 84 TRP A N 1
ATOM 645 C CA . TRP A 1 84 ? 4.306 -4.562 -4.473 1.00 98.31 84 TRP A CA 1
ATOM 646 C C . TRP A 1 84 ? 3.949 -3.618 -5.621 1.00 98.31 84 TRP A C 1
ATOM 648 O O . TRP A 1 84 ? 4.190 -3.937 -6.784 1.00 98.31 84 TRP A O 1
ATOM 658 N N . THR A 1 85 ? 3.432 -2.429 -5.300 1.00 97.62 85 THR A N 1
ATOM 659 C CA . THR A 1 85 ? 3.099 -1.417 -6.310 1.00 97.62 85 THR A CA 1
ATOM 660 C C . THR A 1 85 ? 4.345 -1.002 -7.090 1.00 97.62 85 THR A C 1
ATOM 662 O O . THR A 1 85 ? 4.352 -1.072 -8.317 1.00 97.62 85 THR A O 1
ATOM 665 N N . ILE A 1 86 ? 5.426 -0.644 -6.390 1.00 95.62 86 ILE A N 1
ATOM 666 C CA . ILE A 1 86 ? 6.689 -0.253 -7.033 1.00 95.62 86 ILE A CA 1
ATOM 667 C C . ILE A 1 86 ? 7.325 -1.438 -7.772 1.00 95.62 86 ILE A C 1
ATOM 669 O O . ILE A 1 86 ? 7.872 -1.262 -8.855 1.00 95.62 86 ILE A O 1
ATOM 673 N N . TYR A 1 87 ? 7.215 -2.653 -7.238 1.00 95.19 87 TYR A N 1
ATOM 674 C CA . TYR A 1 87 ? 7.700 -3.875 -7.877 1.00 95.19 87 TYR A CA 1
ATOM 675 C C . TYR A 1 87 ? 7.038 -4.136 -9.233 1.00 95.19 87 TYR A C 1
ATOM 677 O O . TYR A 1 87 ? 7.738 -4.380 -10.215 1.00 95.19 87 TYR A O 1
ATOM 685 N N . CYS A 1 88 ? 5.714 -3.988 -9.318 1.00 94.94 88 CYS A N 1
ATOM 686 C CA . CYS A 1 88 ? 4.982 -4.078 -10.582 1.00 94.94 88 CYS A CA 1
ATOM 687 C C . CYS A 1 88 ? 5.453 -3.017 -11.593 1.00 94.94 88 CYS A C 1
ATOM 689 O O . CYS A 1 88 ? 5.605 -3.303 -12.779 1.00 94.94 88 CYS A O 1
ATOM 691 N N . GLU A 1 89 ? 5.733 -1.795 -11.137 1.00 91.81 89 GLU A N 1
ATOM 692 C CA . GLU A 1 89 ? 6.230 -0.722 -12.007 1.00 91.81 89 GLU A CA 1
ATOM 693 C C . GLU A 1 89 ? 7.659 -0.966 -12.495 1.00 91.81 89 GLU A C 1
ATOM 695 O O . GLU A 1 89 ? 7.954 -0.732 -13.666 1.00 91.81 89 GLU A O 1
ATOM 700 N N . GLN A 1 90 ? 8.544 -1.474 -11.633 1.00 88.31 90 GLN A N 1
ATOM 701 C CA . GLN A 1 90 ? 9.904 -1.839 -12.037 1.00 88.31 90 GLN A CA 1
ATOM 702 C C . GLN A 1 90 ? 9.901 -3.018 -13.015 1.00 88.31 90 GLN A C 1
ATOM 704 O O . GLN A 1 90 ? 10.683 -3.022 -13.964 1.00 88.31 90 GLN A O 1
ATOM 709 N N . ALA A 1 91 ? 8.989 -3.979 -12.840 1.00 88.56 91 ALA A N 1
ATOM 710 C CA . ALA A 1 91 ? 8.773 -5.047 -13.810 1.00 88.56 91 ALA A CA 1
ATOM 711 C C . ALA A 1 91 ? 8.362 -4.482 -15.176 1.00 88.56 91 ALA A C 1
ATOM 713 O O . ALA A 1 91 ? 8.903 -4.890 -16.201 1.00 88.56 91 ALA A O 1
ATOM 714 N N . ALA A 1 92 ? 7.464 -3.493 -15.186 1.00 86.56 92 ALA A N 1
ATOM 715 C CA . ALA A 1 92 ? 7.021 -2.843 -16.412 1.00 86.56 92 ALA A CA 1
ATOM 716 C C . ALA A 1 92 ? 8.122 -2.020 -17.102 1.00 86.56 92 ALA A C 1
ATOM 718 O O . ALA A 1 92 ? 8.110 -1.892 -18.325 1.00 86.56 92 ALA A O 1
ATOM 719 N N . ALA A 1 93 ? 9.061 -1.463 -16.335 1.00 80.44 93 ALA A N 1
ATOM 720 C CA . ALA A 1 93 ? 10.164 -0.645 -16.837 1.00 80.44 93 ALA A CA 1
ATOM 721 C C . ALA A 1 93 ? 11.397 -1.458 -17.282 1.00 80.44 93 ALA A C 1
ATOM 723 O O . ALA A 1 93 ? 12.339 -0.885 -17.834 1.00 80.44 93 ALA A O 1
ATOM 724 N N . ALA A 1 94 ? 11.426 -2.773 -17.039 1.00 71.50 94 ALA A N 1
ATOM 725 C CA . ALA A 1 94 ? 12.587 -3.602 -17.336 1.00 71.50 94 ALA A CA 1
ATOM 726 C C . ALA A 1 94 ? 12.855 -3.689 -18.859 1.00 71.50 94 ALA A C 1
ATOM 728 O O . ALA A 1 94 ? 11.940 -3.980 -19.639 1.00 71.50 94 ALA A O 1
ATOM 729 N N . PRO A 1 95 ? 14.104 -3.474 -19.319 1.00 61.50 95 PRO A N 1
ATOM 730 C CA . PRO A 1 95 ? 14.460 -3.667 -20.720 1.00 61.50 95 PRO A CA 1
ATOM 731 C C . PRO A 1 95 ? 14.416 -5.161 -21.068 1.00 61.50 95 PRO A C 1
ATOM 733 O O . PRO A 1 95 ? 15.232 -5.949 -20.589 1.00 61.50 95 PRO A O 1
ATOM 736 N N . SER A 1 96 ? 13.454 -5.571 -21.896 1.00 56.66 96 SER A N 1
ATOM 737 C CA . SER A 1 96 ? 13.381 -6.940 -22.411 1.00 56.66 96 SER A CA 1
ATOM 738 C C . SER A 1 96 ? 14.325 -7.106 -23.603 1.00 56.66 96 SER A C 1
ATOM 740 O O . SER A 1 96 ? 14.261 -6.329 -24.551 1.00 56.66 96 SER A O 1
ATOM 742 N N . LEU A 1 97 ? 15.141 -8.164 -23.612 1.00 55.56 97 LEU A N 1
ATOM 743 C CA . LEU A 1 97 ? 16.039 -8.510 -24.729 1.00 55.56 97 LEU A CA 1
ATOM 744 C C . LEU A 1 97 ? 15.297 -8.899 -26.032 1.00 55.56 97 LEU A C 1
ATOM 746 O O . LEU A 1 97 ? 15.930 -9.068 -27.071 1.00 55.56 97 LEU A O 1
ATOM 750 N N . GLN A 1 98 ? 13.967 -9.042 -26.000 1.00 52.31 98 GLN A N 1
ATOM 751 C CA . GLN A 1 98 ? 13.127 -9.398 -27.148 1.00 52.31 98 GLN A CA 1
ATOM 752 C C . GLN A 1 98 ? 12.215 -8.223 -27.540 1.00 52.31 98 GLN A C 1
ATOM 754 O O . GLN A 1 98 ? 11.187 -7.973 -26.918 1.00 52.31 98 GLN A O 1
ATOM 759 N N . ASN A 1 99 ? 12.601 -7.514 -28.604 1.00 53.16 99 ASN A N 1
ATOM 760 C CA . ASN A 1 99 ? 12.026 -6.250 -29.090 1.00 53.16 99 ASN A CA 1
ATOM 761 C C . ASN A 1 99 ? 10.545 -6.279 -29.544 1.00 53.16 99 ASN A C 1
ATOM 763 O O . ASN A 1 99 ? 10.052 -5.249 -29.992 1.00 53.16 99 ASN A O 1
ATOM 767 N N . GLN A 1 100 ? 9.826 -7.409 -29.480 1.00 54.22 100 GLN A N 1
ATOM 768 C CA . GLN A 1 100 ? 8.455 -7.508 -30.024 1.00 54.22 100 GLN A CA 1
ATOM 769 C C . GLN A 1 100 ? 7.326 -7.553 -28.974 1.00 54.22 100 GLN A C 1
ATOM 771 O O . GLN A 1 100 ? 6.218 -7.159 -29.313 1.00 54.22 100 GLN A O 1
ATOM 776 N N . ASN A 1 101 ? 7.590 -7.902 -27.702 1.00 60.06 101 ASN A N 1
ATOM 777 C CA . ASN A 1 101 ? 6.530 -8.093 -26.682 1.00 60.06 101 ASN A CA 1
ATOM 778 C C . ASN A 1 101 ? 6.631 -7.142 -25.469 1.00 60.06 101 ASN A C 1
ATOM 780 O O . ASN A 1 101 ? 5.949 -7.331 -24.460 1.00 60.06 101 ASN A O 1
ATOM 784 N N . GLN A 1 102 ? 7.485 -6.116 -25.535 1.00 64.88 102 GLN A N 1
ATOM 785 C CA . GLN A 1 102 ? 7.773 -5.253 -24.384 1.00 64.88 102 GLN A CA 1
ATOM 786 C C . GLN A 1 102 ? 6.546 -4.452 -23.923 1.00 64.88 102 GLN A C 1
ATOM 788 O O . GLN A 1 102 ? 6.244 -4.417 -22.736 1.00 64.88 102 GLN A O 1
ATOM 793 N N . THR A 1 103 ? 5.798 -3.852 -24.853 1.00 65.12 103 THR A N 1
ATOM 794 C CA . THR A 1 103 ? 4.627 -3.018 -24.529 1.00 65.12 103 THR A CA 1
ATOM 795 C C . THR A 1 103 ? 3.496 -3.822 -23.881 1.00 65.12 103 THR A C 1
ATOM 797 O O . THR A 1 103 ? 2.829 -3.321 -22.972 1.00 65.12 103 THR A O 1
ATOM 800 N N . GLU A 1 104 ? 3.298 -5.075 -24.299 1.00 68.69 104 GLU A N 1
ATOM 801 C CA . GLU A 1 104 ? 2.305 -5.980 -23.709 1.00 68.69 104 GLU A CA 1
ATOM 802 C C . GLU A 1 104 ? 2.711 -6.409 -22.294 1.00 68.69 104 GLU A C 1
ATOM 804 O O . GLU A 1 104 ? 1.897 -6.330 -21.373 1.00 68.69 104 GLU A O 1
ATOM 809 N N . PHE A 1 105 ? 3.984 -6.764 -22.084 1.00 72.56 105 PHE A N 1
ATOM 810 C CA . PHE A 1 105 ? 4.504 -7.118 -20.760 1.00 72.56 105 PHE A CA 1
ATOM 811 C C . PHE A 1 105 ? 4.439 -5.941 -19.776 1.00 72.56 105 PHE A C 1
ATOM 813 O O . PHE A 1 105 ? 3.941 -6.092 -18.658 1.00 72.56 105 PHE A O 1
ATOM 820 N N . SER A 1 106 ? 4.856 -4.744 -20.207 1.00 77.25 106 SER A N 1
ATOM 821 C CA . SER A 1 106 ? 4.741 -3.521 -19.407 1.00 77.25 106 SER A CA 1
ATOM 822 C C . SER A 1 106 ? 3.291 -3.229 -19.021 1.00 77.25 106 SER A C 1
ATOM 824 O O . SER A 1 106 ? 3.010 -2.877 -17.876 1.00 77.25 106 SER A O 1
ATOM 826 N N . SER A 1 107 ? 2.352 -3.424 -19.949 1.00 83.25 107 SER A N 1
ATOM 827 C CA . SER A 1 107 ? 0.923 -3.235 -19.683 1.00 83.25 107 SER A CA 1
ATOM 828 C C . SER A 1 107 ? 0.379 -4.276 -18.699 1.00 83.25 107 SER A C 1
ATOM 830 O O . SER A 1 107 ? -0.366 -3.917 -17.787 1.00 83.25 107 SER A O 1
ATOM 832 N N . SER A 1 108 ? 0.800 -5.537 -18.828 1.00 88.38 108 SER A N 1
ATOM 833 C CA . SER A 1 108 ? 0.405 -6.643 -17.947 1.00 88.38 108 SER A CA 1
ATOM 834 C C . SER A 1 108 ? 0.855 -6.430 -16.498 1.00 88.38 108 SER A C 1
ATOM 836 O O . SER A 1 108 ? 0.078 -6.642 -15.566 1.00 88.38 108 SER A O 1
ATOM 838 N N . ALA A 1 109 ? 2.087 -5.966 -16.282 1.00 91.50 109 ALA A N 1
ATOM 839 C CA . ALA A 1 109 ? 2.605 -5.709 -14.938 1.00 91.50 109 ALA A CA 1
ATOM 840 C C . ALA A 1 109 ? 1.865 -4.557 -14.236 1.00 91.50 109 ALA A C 1
ATOM 842 O O . ALA A 1 109 ? 1.484 -4.671 -13.070 1.00 91.50 109 ALA A O 1
ATOM 843 N N . ILE A 1 110 ? 1.575 -3.472 -14.961 1.00 94.12 110 ILE A N 1
ATOM 844 C CA . ILE A 1 110 ? 0.770 -2.363 -14.431 1.00 94.12 110 ILE A CA 1
ATOM 845 C C . ILE A 1 110 ? -0.666 -2.814 -14.133 1.00 94.12 110 ILE A C 1
ATOM 847 O O . ILE A 1 110 ? -1.219 -2.431 -13.100 1.00 94.12 110 ILE A O 1
ATOM 851 N N . LEU A 1 111 ? -1.267 -3.632 -15.003 1.00 94.44 111 LEU A N 1
ATOM 852 C CA . LEU A 1 111 ? -2.598 -4.198 -14.779 1.00 94.44 111 LEU A CA 1
ATOM 853 C C . LEU A 1 111 ? -2.628 -5.074 -13.522 1.00 94.44 111 LEU A C 1
ATOM 855 O O . LEU A 1 111 ? -3.505 -4.885 -12.687 1.00 94.44 111 LEU A O 1
ATOM 859 N N . THR A 1 112 ? -1.626 -5.933 -13.332 1.00 95.19 112 THR A N 1
ATOM 860 C CA . THR A 1 112 ? -1.481 -6.778 -12.133 1.00 95.19 112 THR A CA 1
ATOM 861 C C . THR A 1 112 ? -1.502 -5.940 -10.849 1.00 95.19 112 THR A C 1
ATOM 863 O O . THR A 1 112 ? -2.206 -6.261 -9.889 1.00 95.19 112 THR A O 1
ATOM 866 N N . GLY A 1 113 ? -0.764 -4.825 -10.823 1.00 96.50 113 GLY A N 1
ATOM 867 C CA . GLY A 1 113 ? -0.768 -3.919 -9.675 1.00 96.50 113 GLY A CA 1
ATOM 868 C C . GLY A 1 113 ? -2.133 -3.260 -9.430 1.00 96.50 113 GLY A C 1
ATOM 869 O O . GLY A 1 113 ? -2.548 -3.110 -8.282 1.00 96.50 113 GLY A O 1
ATOM 870 N N . LEU A 1 114 ? -2.870 -2.908 -10.488 1.00 97.00 114 LEU A N 1
ATOM 871 C CA . LEU A 1 114 ? -4.231 -2.365 -10.369 1.00 97.00 114 LEU A CA 1
ATOM 872 C C . LEU A 1 114 ? -5.240 -3.419 -9.896 1.00 97.00 114 LEU A C 1
ATOM 874 O O . LEU A 1 114 ? -6.082 -3.120 -9.050 1.00 97.00 114 LEU A O 1
ATOM 878 N N . GLU A 1 115 ? -5.147 -4.648 -10.400 1.00 97.12 115 GLU A N 1
ATOM 879 C CA . GLU A 1 115 ? -5.991 -5.770 -9.983 1.00 97.12 115 GLU A CA 1
ATOM 880 C C . GLU A 1 115 ? -5.799 -6.087 -8.501 1.00 97.12 115 GLU A C 1
ATOM 882 O O . GLU A 1 115 ? -6.784 -6.229 -7.772 1.00 97.12 115 GLU A O 1
ATOM 887 N N . PHE A 1 116 ? -4.552 -6.104 -8.026 1.00 98.44 116 PHE A N 1
ATOM 888 C CA . PHE A 1 116 ? -4.244 -6.218 -6.602 1.00 98.44 116 PHE A CA 1
ATOM 889 C C . PHE A 1 116 ? -5.004 -5.163 -5.781 1.00 98.44 116 PHE A C 1
ATOM 891 O O . PHE A 1 116 ? -5.724 -5.495 -4.838 1.00 98.44 116 PHE A O 1
ATOM 898 N N . TRP A 1 117 ? -4.935 -3.890 -6.182 1.00 98.12 117 TRP A N 1
ATOM 899 C CA . TRP A 1 117 ? -5.624 -2.813 -5.472 1.00 98.12 117 TRP A CA 1
ATOM 900 C C . TRP A 1 117 ? -7.147 -2.885 -5.563 1.00 98.12 117 TRP A C 1
ATOM 902 O O . TRP A 1 117 ? -7.824 -2.533 -4.594 1.00 98.12 117 TRP A O 1
ATOM 912 N N . SER A 1 118 ? -7.694 -3.382 -6.674 1.00 97.44 118 SER A N 1
ATOM 913 C CA . SER A 1 118 ? -9.136 -3.608 -6.819 1.00 97.44 118 SER A CA 1
ATOM 914 C C . SER A 1 118 ? -9.673 -4.620 -5.798 1.00 97.44 118 SER A C 1
ATOM 916 O O . SER A 1 118 ? -10.791 -4.461 -5.312 1.00 97.44 118 SER A O 1
ATOM 918 N N . ARG A 1 119 ? -8.854 -5.609 -5.411 1.00 97.81 119 ARG A N 1
ATOM 919 C CA . ARG A 1 119 ? -9.194 -6.626 -4.405 1.00 97.81 119 ARG A CA 1
ATOM 920 C C . ARG A 1 119 ? -8.999 -6.139 -2.972 1.00 97.81 119 ARG A C 1
ATOM 922 O O . ARG A 1 119 ? -9.831 -6.416 -2.116 1.00 97.81 119 ARG A O 1
ATOM 929 N N . VAL A 1 120 ? -7.918 -5.405 -2.707 1.00 98.38 120 VAL A N 1
ATOM 930 C CA . VAL A 1 120 ? -7.545 -4.975 -1.346 1.00 98.38 120 VAL A CA 1
ATOM 931 C C . VAL A 1 120 ? -8.366 -3.771 -0.864 1.00 98.38 120 VAL A C 1
ATOM 933 O O . VAL A 1 120 ? -8.708 -3.682 0.317 1.00 98.38 120 VAL A O 1
ATOM 936 N N . THR A 1 121 ? -8.717 -2.842 -1.761 1.00 97.81 121 THR A N 1
ATOM 937 C CA . THR A 1 121 ? -9.409 -1.589 -1.391 1.00 97.81 121 THR A CA 1
ATOM 938 C C . THR A 1 121 ? -10.750 -1.812 -0.664 1.00 97.81 121 THR A C 1
ATOM 940 O O . THR A 1 121 ? -10.981 -1.137 0.342 1.00 97.81 121 THR A O 1
ATOM 943 N N . PRO A 1 122 ? -11.625 -2.757 -1.071 1.00 97.50 122 PRO A N 1
ATOM 944 C CA . PRO A 1 122 ? -12.851 -3.071 -0.331 1.00 97.50 122 PRO A CA 1
ATOM 945 C C . PRO A 1 122 ? -12.626 -3.409 1.152 1.00 97.50 122 PRO A C 1
ATOM 947 O O . PRO A 1 122 ? -13.365 -2.923 2.007 1.00 97.50 122 PRO A O 1
ATOM 950 N N . SER A 1 123 ? -11.584 -4.175 1.487 1.00 97.75 123 SER A N 1
ATOM 951 C CA . SER A 1 123 ? -11.268 -4.523 2.881 1.00 97.75 123 SER A CA 1
ATOM 952 C C . SER A 1 123 ? -10.743 -3.326 3.682 1.00 97.75 123 SER A C 1
ATOM 954 O O . SER A 1 123 ? -11.037 -3.204 4.870 1.00 97.75 123 SER A O 1
ATOM 956 N N . ILE A 1 124 ? -10.031 -2.391 3.038 1.00 97.69 124 ILE A N 1
ATOM 957 C CA . ILE A 1 124 ? -9.639 -1.111 3.657 1.00 97.69 124 ILE A CA 1
ATOM 958 C C . ILE A 1 124 ? -10.887 -0.285 3.999 1.00 97.69 124 ILE A C 1
ATOM 960 O O . ILE A 1 124 ? -11.011 0.217 5.117 1.00 97.69 124 ILE A O 1
ATOM 964 N N . LEU A 1 125 ? -11.839 -0.179 3.067 1.00 96.00 125 LEU A N 1
ATOM 965 C CA . LEU A 1 125 ? -13.110 0.514 3.297 1.00 96.00 125 LEU A CA 1
ATOM 966 C C . LEU A 1 125 ? -13.904 -0.119 4.445 1.00 96.00 125 LEU A C 1
ATOM 968 O O . LEU A 1 125 ? -14.439 0.594 5.295 1.00 96.00 125 LEU A O 1
ATOM 972 N N . GLN A 1 126 ? -13.944 -1.451 4.503 1.00 94.81 126 GLN A N 1
ATOM 973 C CA . GLN A 1 126 ? -14.601 -2.186 5.582 1.00 94.81 126 GLN A CA 1
ATOM 974 C C . GLN A 1 126 ? -13.969 -1.881 6.948 1.00 94.81 126 GLN A C 1
ATOM 976 O O . GLN A 1 126 ? -14.691 -1.651 7.919 1.00 94.81 126 GLN A O 1
ATOM 981 N N . LEU A 1 127 ? -12.637 -1.810 7.025 1.00 94.06 127 LEU A N 1
ATOM 982 C CA . LEU A 1 127 ? -11.929 -1.407 8.241 1.00 94.06 127 LEU A CA 1
ATOM 983 C C . LEU A 1 127 ? -12.268 0.026 8.669 1.00 94.06 127 LEU A C 1
ATOM 985 O O . LEU A 1 127 ? -12.529 0.277 9.847 1.00 94.06 127 LEU A O 1
ATOM 989 N N . MET A 1 128 ? -12.308 0.963 7.719 1.00 93.69 128 MET A N 1
ATOM 990 C CA . MET A 1 128 ? -12.699 2.352 7.986 1.00 93.69 128 MET A CA 1
ATOM 991 C C . MET A 1 128 ? -14.151 2.449 8.475 1.00 93.69 128 MET A C 1
ATOM 993 O O . MET A 1 128 ? -14.478 3.331 9.259 1.00 93.69 128 MET A O 1
ATOM 997 N N . ALA A 1 129 ? -15.032 1.529 8.087 1.00 92.06 129 ALA A N 1
ATOM 998 C CA . ALA A 1 129 ? -16.411 1.514 8.567 1.00 92.06 129 ALA A CA 1
ATOM 999 C C . ALA A 1 129 ? -16.565 0.997 10.013 1.00 92.06 129 ALA A C 1
ATOM 1001 O O . ALA A 1 129 ? -17.657 1.088 10.574 1.00 92.06 129 ALA A O 1
ATOM 1002 N N . HIS A 1 130 ? -15.511 0.456 10.637 1.00 89.44 130 HIS A N 1
ATOM 1003 C CA . HIS A 1 130 ? -15.660 -0.286 11.886 1.00 89.44 130 HIS A CA 1
ATOM 1004 C C . HIS A 1 130 ? -15.892 0.596 13.126 1.00 89.44 130 HIS A C 1
ATOM 1006 O O . HIS A 1 130 ? -16.868 0.404 13.849 1.00 89.44 130 HIS A O 1
ATOM 1012 N N . ASN A 1 131 ? -14.996 1.547 13.409 1.00 89.94 131 ASN A N 1
ATOM 1013 C CA . ASN A 1 131 ? -15.150 2.529 14.489 1.00 89.94 131 ASN A CA 1
ATOM 1014 C C . ASN A 1 131 ? -14.223 3.739 14.274 1.00 89.94 131 ASN A C 1
ATOM 1016 O O . ASN A 1 131 ? -13.290 3.680 13.478 1.00 89.94 131 ASN A O 1
ATOM 1020 N N . LYS A 1 132 ? -14.446 4.835 15.016 1.00 87.56 132 LYS A N 1
ATOM 1021 C CA . LYS A 1 132 ? -13.696 6.096 14.836 1.00 87.56 132 LYS A CA 1
ATOM 1022 C C . LYS A 1 132 ? -12.180 5.951 15.020 1.00 87.56 132 LYS A C 1
ATOM 1024 O O . LYS A 1 132 ? -11.432 6.579 14.282 1.00 87.56 132 LYS A O 1
ATOM 1029 N N . VAL A 1 133 ? -11.732 5.136 15.977 1.00 89.50 133 VAL A N 1
ATOM 1030 C CA . VAL A 1 133 ? -10.295 4.905 16.220 1.00 89.50 133 VAL A CA 1
ATOM 1031 C C . VAL A 1 133 ? -9.676 4.168 15.031 1.00 89.50 133 VAL A C 1
ATOM 1033 O O . VAL A 1 133 ? -8.586 4.510 14.582 1.00 89.50 133 VAL A O 1
ATOM 1036 N N . MET A 1 134 ? -10.410 3.198 14.479 1.00 92.88 134 MET A N 1
ATOM 1037 C CA . MET A 1 134 ? -9.996 2.455 13.294 1.00 92.88 134 MET A CA 1
ATOM 1038 C C . MET A 1 134 ? -9.927 3.351 12.054 1.00 92.88 134 MET A C 1
ATOM 1040 O O . MET A 1 134 ? -8.965 3.250 11.302 1.00 92.88 134 MET A O 1
ATOM 1044 N N . VAL A 1 135 ? -10.883 4.273 11.869 1.00 94.62 135 VAL A N 1
ATOM 1045 C CA . VAL A 1 135 ? -10.846 5.257 10.769 1.00 94.62 135 VAL A CA 1
ATOM 1046 C C . VAL A 1 135 ? -9.529 6.020 10.779 1.00 94.62 135 VAL A C 1
ATOM 1048 O O . VAL A 1 135 ? -8.851 6.079 9.758 1.00 94.62 135 VAL A O 1
ATOM 1051 N N . GLU A 1 136 ? -9.156 6.598 11.921 1.00 94.88 136 GLU A N 1
ATOM 1052 C CA . GLU A 1 136 ? -7.948 7.415 12.003 1.00 94.88 136 GLU A CA 1
ATOM 1053 C C . GLU A 1 136 ? -6.680 6.584 11.768 1.00 94.88 136 GLU A C 1
ATOM 1055 O O . GLU A 1 136 ? -5.815 6.989 10.990 1.00 94.88 136 GLU A O 1
ATOM 1060 N N . MET A 1 137 ? -6.599 5.392 12.367 1.00 95.75 137 MET A N 1
ATOM 1061 C CA . MET A 1 137 ? -5.470 4.475 12.193 1.00 95.75 137 MET A CA 1
ATOM 1062 C C . MET A 1 137 ? -5.307 4.032 10.733 1.00 95.75 137 MET A C 1
ATOM 1064 O O . MET A 1 137 ? -4.210 4.096 10.177 1.00 95.75 137 MET A O 1
ATOM 1068 N N . VAL A 1 138 ? -6.396 3.617 10.085 1.00 96.81 138 VAL A N 1
ATOM 1069 C CA . VAL A 1 138 ? -6.373 3.168 8.688 1.00 96.81 138 VAL A CA 1
ATOM 1070 C C . VAL A 1 138 ? -6.053 4.336 7.760 1.00 96.81 138 VAL A C 1
ATOM 1072 O O . VAL A 1 138 ? -5.195 4.201 6.891 1.00 96.81 138 VAL A O 1
ATOM 1075 N N . CYS A 1 139 ? -6.652 5.510 7.973 1.00 96.88 139 CYS A N 1
ATOM 1076 C CA . CYS A 1 139 ? -6.325 6.710 7.204 1.00 96.88 139 CYS A CA 1
ATOM 1077 C C . CYS A 1 139 ? -4.859 7.122 7.363 1.00 96.88 139 CYS A C 1
ATOM 1079 O O . CYS A 1 139 ? -4.247 7.527 6.379 1.00 96.88 139 CYS A O 1
ATOM 1081 N N . LEU A 1 140 ? -4.268 6.987 8.555 1.00 97.12 140 LEU A N 1
ATOM 1082 C CA . LEU A 1 140 ? -2.837 7.220 8.756 1.00 97.12 140 LEU A CA 1
ATOM 1083 C C . LEU A 1 140 ? -1.996 6.299 7.860 1.00 97.12 140 LEU A C 1
ATOM 1085 O O . LEU A 1 140 ? -1.094 6.787 7.177 1.00 97.12 140 LEU A O 1
ATOM 1089 N N . HIS A 1 141 ? -2.322 5.006 7.799 1.00 98.06 141 HIS A N 1
ATOM 1090 C CA . HIS A 1 141 ? -1.636 4.059 6.920 1.00 98.06 141 HIS A CA 1
ATOM 1091 C C . HIS A 1 141 ? -1.843 4.359 5.428 1.00 98.06 141 HIS A C 1
ATOM 1093 O O . HIS A 1 141 ? -0.870 4.348 4.672 1.00 98.06 141 HIS A O 1
ATOM 1099 N N . VAL A 1 142 ? -3.069 4.680 5.002 1.00 97.69 142 VAL A N 1
ATOM 1100 C CA . VAL A 1 142 ? -3.369 5.025 3.602 1.00 97.69 142 VAL A CA 1
ATOM 1101 C C . VAL A 1 142 ? -2.644 6.311 3.191 1.00 97.69 142 VAL A C 1
ATOM 1103 O O . VAL A 1 142 ? -2.008 6.339 2.143 1.00 97.69 142 VAL A O 1
ATOM 1106 N N . ILE A 1 143 ? -2.663 7.361 4.018 1.00 97.50 143 ILE A N 1
ATOM 1107 C CA . ILE A 1 143 ? -1.954 8.623 3.743 1.00 97.50 143 ILE A CA 1
ATOM 1108 C C . ILE A 1 143 ? -0.444 8.378 3.648 1.00 97.50 143 ILE A C 1
ATOM 1110 O O . ILE A 1 143 ? 0.188 8.832 2.698 1.00 97.50 143 ILE A O 1
ATOM 1114 N N . SER A 1 144 ? 0.135 7.616 4.583 1.00 98.00 144 SER A N 1
ATOM 1115 C CA . SER A 1 144 ? 1.551 7.224 4.522 1.00 98.00 144 SER A CA 1
ATOM 1116 C C . SER A 1 144 ? 1.895 6.440 3.254 1.00 98.00 144 SER A C 1
ATOM 1118 O O . SER A 1 144 ? 2.973 6.628 2.693 1.00 98.00 144 SER A O 1
ATOM 1120 N N . LEU A 1 145 ? 0.986 5.585 2.786 1.00 98.19 145 LEU A N 1
ATOM 1121 C CA . LEU A 1 145 ? 1.143 4.860 1.532 1.00 98.19 145 LEU A CA 1
ATOM 1122 C C . LEU A 1 145 ? 1.106 5.797 0.321 1.00 98.19 145 LEU A C 1
ATOM 1124 O O . LEU A 1 145 ? 1.967 5.700 -0.549 1.00 98.19 145 LEU A O 1
ATOM 1128 N N . MET A 1 146 ? 0.157 6.730 0.274 1.00 96.88 146 MET A N 1
ATOM 1129 C CA . MET A 1 146 ? 0.061 7.715 -0.807 1.00 96.88 146 MET A CA 1
ATOM 1130 C C . MET A 1 146 ? 1.307 8.607 -0.875 1.00 96.88 146 MET A C 1
ATOM 1132 O O . MET A 1 146 ? 1.812 8.866 -1.963 1.00 96.88 146 MET A O 1
ATOM 1136 N N . GLU A 1 147 ? 1.838 9.044 0.271 1.00 95.62 147 GLU A N 1
ATOM 1137 C CA . GLU A 1 147 ? 3.090 9.810 0.335 1.00 95.62 147 GLU A CA 1
ATOM 1138 C C . GLU A 1 147 ? 4.274 9.016 -0.228 1.00 95.62 147 GLU A C 1
ATOM 1140 O O . GLU A 1 147 ? 5.037 9.555 -1.027 1.00 95.62 147 GLU A O 1
ATOM 1145 N N . ALA A 1 148 ? 4.405 7.741 0.150 1.00 96.00 148 ALA A N 1
ATOM 1146 C CA . ALA A 1 148 ? 5.462 6.854 -0.333 1.00 96.00 148 ALA A CA 1
ATOM 1147 C C . ALA A 1 148 ? 5.398 6.6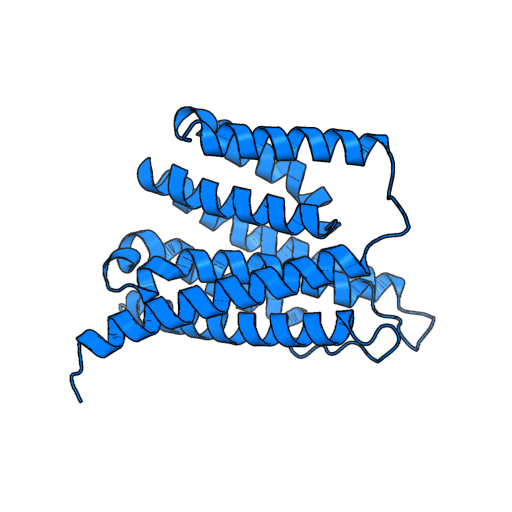51 -1.855 1.00 96.00 148 ALA A C 1
ATOM 1149 O O . ALA A 1 148 ? 6.404 6.795 -2.552 1.00 96.00 148 ALA A O 1
ATOM 1150 N N . LEU A 1 149 ? 4.206 6.362 -2.384 1.00 95.44 149 LEU A N 1
ATOM 1151 C CA . LEU A 1 149 ? 4.009 6.177 -3.820 1.00 95.44 149 LEU A CA 1
ATOM 1152 C C . LEU A 1 149 ? 4.226 7.479 -4.603 1.00 95.44 149 LEU A C 1
ATOM 1154 O O . LEU A 1 149 ? 4.784 7.453 -5.700 1.00 95.44 149 LEU A O 1
ATOM 1158 N N . GLN A 1 150 ? 3.843 8.622 -4.031 1.00 92.25 150 GLN A N 1
ATOM 1159 C CA . GLN A 1 150 ? 4.111 9.931 -4.617 1.00 92.25 150 GLN A CA 1
ATOM 1160 C C . GLN A 1 150 ? 5.609 10.270 -4.622 1.00 92.25 150 GLN A C 1
ATOM 1162 O O . GLN A 1 150 ? 6.101 10.770 -5.630 1.00 92.25 150 GLN A O 1
ATOM 1167 N N . GLU A 1 151 ? 6.345 9.980 -3.541 1.00 91.00 151 GLU A N 1
ATOM 1168 C CA . GLU A 1 151 ? 7.808 10.153 -3.476 1.00 91.00 151 GLU A CA 1
ATOM 1169 C C . GLU A 1 151 ? 8.521 9.320 -4.552 1.00 91.00 151 GLU A C 1
ATOM 1171 O O . GLU A 1 151 ? 9.509 9.769 -5.134 1.00 91.00 151 GLU A O 1
ATOM 1176 N N . CYS A 1 152 ? 7.975 8.146 -4.878 1.00 91.06 152 CYS A N 1
ATOM 1177 C CA . CYS A 1 152 ? 8.483 7.271 -5.934 1.00 91.06 152 CYS A CA 1
ATOM 1178 C C . CYS A 1 152 ? 7.993 7.630 -7.350 1.00 91.06 152 CYS A C 1
ATOM 1180 O O . CYS A 1 152 ? 8.388 6.961 -8.300 1.00 91.06 152 CYS A O 1
ATOM 1182 N N . ASN A 1 153 ? 7.162 8.668 -7.517 1.00 89.00 153 ASN A N 1
ATOM 1183 C CA . ASN A 1 153 ? 6.498 9.019 -8.782 1.00 89.00 153 ASN A CA 1
ATOM 1184 C C . ASN A 1 153 ? 5.716 7.849 -9.413 1.00 89.00 153 ASN A C 1
ATOM 1186 O O . ASN A 1 153 ? 5.761 7.643 -10.626 1.00 89.00 153 ASN A O 1
ATOM 1190 N N . SER A 1 154 ? 4.997 7.083 -8.589 1.00 92.12 154 SER A N 1
ATOM 1191 C CA . SER A 1 154 ? 4.250 5.912 -9.049 1.00 92.12 154 SER A CA 1
ATOM 1192 C C . SER A 1 154 ? 3.155 6.280 -10.058 1.00 92.12 154 SER A C 1
ATOM 1194 O O . SER A 1 154 ? 2.274 7.102 -9.805 1.00 92.12 154 SER A O 1
ATOM 1196 N N . THR A 1 155 ? 3.181 5.603 -11.201 1.00 91.75 155 THR A N 1
ATOM 1197 C CA . THR A 1 155 ? 2.176 5.666 -12.269 1.00 91.75 155 THR A CA 1
ATOM 1198 C C . THR A 1 155 ? 0.877 4.941 -11.909 1.00 91.75 155 THR A C 1
ATOM 1200 O O . THR A 1 155 ? -0.207 5.388 -12.283 1.00 91.75 155 THR A O 1
ATOM 1203 N N . ILE A 1 156 ? 0.960 3.841 -11.157 1.00 94.94 156 ILE A N 1
ATOM 1204 C CA . ILE A 1 156 ? -0.192 3.118 -10.616 1.00 94.94 156 ILE A CA 1
ATOM 1205 C C . ILE A 1 156 ? -0.919 4.019 -9.622 1.00 94.94 156 ILE A C 1
ATOM 1207 O O . ILE A 1 156 ? -2.141 4.140 -9.694 1.00 94.94 156 ILE A O 1
ATOM 1211 N N . PHE A 1 157 ? -0.184 4.723 -8.757 1.00 94.69 157 PHE A N 1
ATOM 1212 C CA . PHE A 1 157 ? -0.778 5.684 -7.833 1.00 94.69 157 PHE A CA 1
ATOM 1213 C C . PHE A 1 157 ? -1.594 6.755 -8.558 1.00 94.69 157 PHE A C 1
ATOM 1215 O O . PHE A 1 157 ? -2.733 6.993 -8.164 1.00 94.69 157 PHE A O 1
ATOM 1222 N N . VAL A 1 158 ? -1.088 7.321 -9.662 1.00 92.12 158 VAL A N 1
ATOM 1223 C CA . VAL A 1 158 ? -1.839 8.301 -10.474 1.00 92.12 158 VAL A CA 1
ATOM 1224 C C . VAL A 1 158 ? -3.220 7.774 -10.878 1.00 92.12 158 VAL A C 1
ATOM 1226 O O . VAL A 1 158 ? -4.204 8.512 -10.825 1.00 92.12 158 VAL A O 1
ATOM 1229 N N . LYS A 1 159 ? -3.317 6.484 -11.217 1.00 93.50 159 LYS A N 1
ATOM 1230 C CA . LYS A 1 159 ? -4.580 5.827 -11.585 1.00 93.50 159 LYS A CA 1
ATOM 1231 C C . LYS A 1 159 ? -5.499 5.554 -10.387 1.00 93.50 159 LYS A C 1
ATOM 1233 O O . LYS A 1 159 ? -6.709 5.467 -10.571 1.00 93.50 159 LYS A O 1
ATOM 1238 N N . LEU A 1 160 ? -4.955 5.428 -9.176 1.00 94.25 160 LEU A N 1
ATOM 1239 C CA . LEU A 1 160 ? -5.710 5.139 -7.947 1.00 94.25 160 LEU A CA 1
ATOM 1240 C C . LEU A 1 160 ? -6.234 6.399 -7.242 1.00 94.25 160 LEU A C 1
ATOM 1242 O O . LEU A 1 160 ? -7.245 6.334 -6.539 1.00 94.25 160 LEU A O 1
ATOM 1246 N N . ILE A 1 161 ? -5.593 7.554 -7.453 1.00 92.94 161 ILE A N 1
ATOM 1247 C CA . ILE A 1 161 ? -5.968 8.836 -6.831 1.00 92.94 161 ILE A CA 1
ATOM 1248 C C . ILE A 1 161 ? -7.468 9.159 -6.938 1.00 92.94 161 ILE A C 1
ATOM 1250 O O . ILE A 1 161 ? -8.043 9.508 -5.902 1.00 92.94 161 ILE A O 1
ATOM 1254 N N . PRO A 1 162 ? -8.128 9.051 -8.114 1.00 91.75 162 PRO A N 1
ATOM 1255 C CA . PRO A 1 162 ? -9.536 9.433 -8.246 1.00 91.75 162 PRO A CA 1
ATOM 1256 C C . PRO A 1 162 ? -10.473 8.649 -7.321 1.00 91.75 162 PRO A C 1
ATOM 1258 O O . PRO A 1 162 ? -11.540 9.144 -6.976 1.00 91.75 162 PRO A O 1
ATOM 1261 N N . MET A 1 163 ? -10.074 7.445 -6.905 1.00 93.50 163 MET A N 1
ATOM 1262 C CA . MET A 1 163 ? -10.835 6.599 -5.987 1.00 93.50 163 MET A CA 1
ATOM 1263 C C . MET A 1 163 ? -10.451 6.855 -4.525 1.00 93.50 163 MET A C 1
ATOM 1265 O O . MET A 1 163 ? -11.316 7.017 -3.664 1.00 93.50 163 MET A O 1
ATOM 1269 N N . TRP A 1 164 ? -9.152 6.895 -4.226 1.00 92.69 164 TRP A N 1
ATOM 1270 C CA . TRP A 1 164 ? -8.672 6.958 -2.845 1.00 92.69 164 TRP A CA 1
ATOM 1271 C C . TRP A 1 164 ? -8.823 8.325 -2.202 1.00 92.69 164 TRP A C 1
ATOM 1273 O O . TRP A 1 164 ? -9.063 8.416 -0.998 1.00 92.69 164 TRP A O 1
ATOM 1283 N N . LEU A 1 165 ? -8.695 9.399 -2.979 1.00 92.31 165 LEU A N 1
ATOM 1284 C CA . LEU A 1 165 ? -8.791 10.734 -2.414 1.00 92.31 165 LEU A CA 1
ATOM 1285 C C . LEU A 1 165 ? -10.209 11.016 -1.874 1.00 92.31 165 LEU A C 1
ATOM 1287 O O . LEU A 1 165 ? -10.307 11.360 -0.692 1.00 92.31 165 LEU A O 1
ATOM 1291 N N . PRO A 1 166 ? -11.304 10.765 -2.627 1.00 92.62 166 PRO A N 1
ATOM 1292 C CA . PRO A 1 166 ? -12.660 10.872 -2.083 1.00 92.62 166 PRO A CA 1
ATOM 1293 C C . PRO A 1 166 ? -12.911 9.950 -0.883 1.00 92.62 166 PRO A C 1
ATOM 1295 O O . PRO A 1 166 ? -13.551 10.370 0.081 1.00 92.62 166 PRO A O 1
ATOM 1298 N N . MET A 1 167 ? -12.366 8.727 -0.908 1.00 93.31 167 MET A N 1
ATOM 1299 C CA . MET A 1 167 ? -12.477 7.752 0.187 1.00 93.31 167 MET A CA 1
ATOM 1300 C C . MET A 1 167 ? -11.931 8.288 1.522 1.00 93.31 167 MET A C 1
ATOM 1302 O O . MET A 1 167 ? -12.523 8.070 2.581 1.00 93.31 167 MET A O 1
ATOM 1306 N N . ILE A 1 168 ? -10.800 8.996 1.504 1.00 92.50 168 ILE A N 1
ATOM 1307 C CA . ILE A 1 168 ? -10.235 9.597 2.722 1.00 92.50 168 ILE A CA 1
ATOM 1308 C C . ILE A 1 168 ? -10.981 10.892 3.061 1.00 92.50 168 ILE A C 1
ATOM 1310 O O . ILE A 1 168 ? -11.268 11.161 4.229 1.00 92.50 168 ILE A O 1
ATOM 1314 N N . GLN A 1 169 ? -11.349 11.682 2.047 1.00 92.38 169 GLN A N 1
ATOM 1315 C CA . GLN A 1 169 ? -12.045 12.954 2.237 1.00 92.38 169 GLN A CA 1
ATOM 1316 C C . GLN A 1 169 ? -13.412 12.798 2.915 1.00 92.38 169 GLN A C 1
ATOM 1318 O O . GLN A 1 169 ? -13.776 13.626 3.752 1.00 92.38 169 GLN A O 1
ATOM 1323 N N . SER A 1 170 ? -14.144 11.714 2.642 1.00 92.69 170 SER A N 1
ATOM 1324 C CA . SER A 1 170 ? -15.410 11.419 3.331 1.00 92.69 170 SER A CA 1
ATOM 1325 C C . SER A 1 170 ? -15.245 11.218 4.844 1.00 92.69 170 SER A C 1
ATOM 1327 O O . SER A 1 170 ? -16.221 11.281 5.5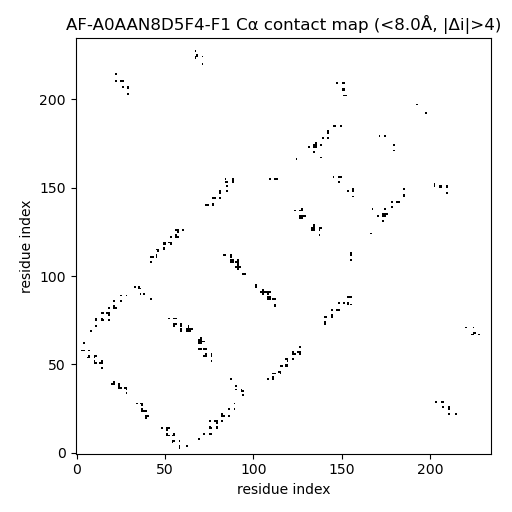91 1.00 92.69 170 SER A O 1
ATOM 1329 N N . ASN A 1 171 ? -14.010 11.009 5.307 1.00 91.62 171 ASN A N 1
ATOM 1330 C CA . ASN A 1 171 ? -13.659 10.735 6.694 1.00 91.62 171 ASN A CA 1
ATOM 1331 C C . ASN A 1 171 ? -12.916 11.893 7.388 1.00 91.62 171 ASN A C 1
ATOM 1333 O O . ASN A 1 171 ? -12.510 11.732 8.535 1.00 91.62 171 ASN A O 1
ATOM 1337 N N . LEU A 1 172 ? -12.791 13.077 6.763 1.00 90.94 172 LEU A N 1
ATOM 1338 C CA . LEU A 1 172 ? -12.025 14.226 7.292 1.00 90.94 172 LEU A CA 1
ATOM 1339 C C . LEU A 1 172 ? -12.355 14.592 8.743 1.00 90.94 172 LEU A C 1
ATOM 1341 O O . LEU A 1 172 ? -11.454 14.845 9.538 1.00 90.94 172 LEU A O 1
ATOM 1345 N N . LYS A 1 173 ? -13.641 14.567 9.111 1.00 91.88 173 LYS A N 1
ATOM 1346 C CA . LYS A 1 173 ? -14.119 14.880 10.471 1.00 91.88 173 LYS A CA 1
ATOM 1347 C C . LYS A 1 173 ? -13.596 13.930 11.559 1.00 91.88 173 LYS A C 1
ATOM 1349 O O . LYS A 1 173 ? -13.757 14.216 12.741 1.00 91.88 173 LYS A O 1
ATOM 1354 N N . HIS A 1 174 ? -13.040 12.786 11.167 1.00 91.12 174 HIS A N 1
ATOM 1355 C CA . HIS A 1 174 ? -12.463 11.778 12.055 1.00 91.12 174 HIS A CA 1
ATOM 1356 C C . HIS A 1 174 ? -10.932 11.813 12.080 1.00 91.12 174 HIS A C 1
ATOM 1358 O O . HIS A 1 174 ? -10.335 11.025 12.800 1.00 91.12 174 HIS A O 1
ATOM 1364 N N . LEU A 1 175 ? -10.300 12.700 11.306 1.00 93.94 175 LEU A N 1
ATOM 1365 C CA . LEU A 1 175 ? -8.847 12.802 11.220 1.00 93.94 175 LEU A CA 1
ATOM 1366 C C . LEU A 1 175 ? -8.331 13.936 12.097 1.00 93.94 175 LEU A C 1
ATOM 1368 O O . LEU A 1 175 ? -8.878 15.041 12.070 1.00 93.94 175 LEU A O 1
ATOM 1372 N N . SER A 1 176 ? -7.225 13.697 12.798 1.00 95.31 176 SER A N 1
ATOM 1373 C CA . SER A 1 176 ? -6.441 14.759 13.427 1.00 95.31 176 SER A CA 1
ATOM 1374 C C . SER A 1 176 ? -5.970 15.813 12.418 1.00 95.31 176 SER A C 1
ATOM 1376 O O . SER A 1 176 ? -5.745 15.537 11.236 1.00 95.31 176 SER A O 1
ATOM 1378 N N . ALA A 1 177 ? -5.751 17.040 12.903 1.00 95.94 177 ALA A N 1
ATOM 1379 C CA . ALA A 1 177 ? -5.277 18.157 12.080 1.00 95.94 177 ALA A CA 1
ATOM 1380 C C . ALA A 1 177 ? -3.969 17.830 11.332 1.00 95.94 177 ALA A C 1
ATOM 1382 O O . ALA A 1 177 ? -3.804 18.207 10.175 1.00 95.94 177 ALA A O 1
ATOM 1383 N N . GLY A 1 178 ? -3.065 17.065 11.958 1.00 96.56 178 GLY A N 1
ATOM 1384 C CA . GLY A 1 178 ? -1.821 16.623 11.324 1.00 96.56 178 GLY A CA 1
ATOM 1385 C C . GLY A 1 178 ? -2.051 15.734 10.097 1.00 96.56 178 GLY A C 1
ATOM 1386 O O . GLY A 1 178 ? -1.388 15.911 9.077 1.00 96.56 178 GLY A O 1
ATOM 1387 N N . LEU A 1 179 ? -3.021 14.816 10.155 1.00 95.81 179 LEU A N 1
ATOM 1388 C CA . LEU A 1 179 ? -3.387 13.977 9.011 1.00 95.81 179 LEU A CA 1
ATOM 1389 C C . LEU A 1 179 ? -4.082 14.774 7.907 1.00 95.81 179 LEU A C 1
ATOM 1391 O O . LEU A 1 179 ? -3.806 14.548 6.730 1.00 95.81 179 LEU A O 1
ATOM 1395 N N . GLN A 1 180 ? -4.933 15.736 8.270 1.00 96.44 180 GLN A N 1
ATOM 1396 C CA . GLN A 1 180 ? -5.580 16.616 7.294 1.00 96.44 180 GLN A CA 1
ATOM 1397 C C . GLN A 1 180 ? -4.551 17.455 6.519 1.00 96.44 180 GLN A C 1
ATOM 1399 O O . GLN A 1 180 ? -4.635 17.542 5.294 1.00 96.44 180 GLN A O 1
ATOM 1404 N N . LEU A 1 181 ? -3.538 18.001 7.203 1.00 96.75 181 LEU A N 1
ATOM 1405 C CA . LEU A 1 181 ? -2.447 18.749 6.564 1.00 96.75 181 LEU A CA 1
ATOM 1406 C C . LEU A 1 181 ? -1.622 17.875 5.611 1.00 96.75 181 LEU A C 1
ATOM 1408 O O . LEU A 1 181 ? -1.290 18.305 4.506 1.00 96.75 181 LEU A O 1
ATOM 1412 N N . ARG A 1 182 ? -1.319 16.634 6.010 1.00 97.25 182 ARG A N 1
ATOM 1413 C CA . ARG A 1 182 ? -0.625 15.666 5.145 1.00 97.25 182 ARG A CA 1
ATOM 1414 C C . ARG A 1 182 ? -1.443 15.340 3.897 1.00 97.25 182 ARG A C 1
ATOM 1416 O O . ARG A 1 182 ? -0.911 15.397 2.790 1.00 97.25 182 ARG A O 1
ATOM 1423 N N . LEU A 1 183 ? -2.746 15.093 4.048 1.00 95.56 183 LEU A N 1
ATOM 1424 C CA . LEU A 1 183 ? -3.649 14.864 2.918 1.00 95.56 183 LEU A CA 1
ATOM 1425 C C . LEU A 1 183 ? -3.688 16.068 1.965 1.00 95.56 183 LEU A C 1
ATOM 1427 O O . LEU A 1 183 ? -3.590 15.892 0.752 1.00 95.56 183 LEU A O 1
ATOM 1431 N N . GLN A 1 184 ? -3.767 17.288 2.499 1.00 94.12 184 GLN A N 1
ATOM 1432 C CA . GLN A 1 184 ? -3.746 18.512 1.696 1.00 94.12 184 GLN A CA 1
ATOM 1433 C C . GLN A 1 184 ? -2.430 18.662 0.912 1.00 94.12 184 GLN A C 1
ATOM 1435 O O . GLN A 1 184 ? -2.440 19.033 -0.263 1.00 94.12 184 GLN A O 1
ATOM 1440 N N . ALA A 1 185 ? -1.288 18.330 1.523 1.00 94.31 185 ALA A N 1
ATOM 1441 C CA . ALA A 1 185 ? 0.006 18.357 0.843 1.00 94.31 185 ALA A CA 1
ATOM 1442 C C . ALA A 1 185 ? 0.068 17.369 -0.336 1.00 94.31 185 ALA A C 1
ATOM 1444 O O . ALA A 1 185 ? 0.596 17.717 -1.397 1.00 94.31 185 ALA A O 1
ATOM 1445 N N . ILE A 1 186 ? -0.511 16.172 -0.181 1.00 92.94 186 ILE A N 1
ATOM 1446 C CA . ILE A 1 186 ? -0.630 15.193 -1.272 1.00 92.94 186 ILE A CA 1
ATOM 1447 C C . ILE A 1 186 ? -1.452 15.787 -2.419 1.00 92.94 186 ILE A C 1
ATOM 1449 O O . ILE A 1 186 ? -0.996 15.761 -3.562 1.00 92.94 186 ILE A O 1
ATOM 1453 N N . GLN A 1 187 ? -2.620 16.367 -2.123 1.00 90.06 187 GLN A N 1
ATOM 1454 C CA . GLN A 1 187 ? -3.517 16.963 -3.122 1.00 90.06 187 GLN A CA 1
ATOM 1455 C C . GLN A 1 187 ? -2.839 18.062 -3.938 1.00 90.06 187 GLN A C 1
ATOM 1457 O O . GLN A 1 187 ? -2.913 18.059 -5.166 1.00 90.06 187 GLN A O 1
ATOM 1462 N N . ASN A 1 188 ? -2.131 18.971 -3.267 1.00 90.25 188 ASN A N 1
ATOM 1463 C CA . ASN A 1 188 ? -1.418 20.056 -3.935 1.00 90.25 188 ASN A CA 1
ATOM 1464 C C . ASN A 1 188 ? -0.395 19.507 -4.938 1.00 90.25 188 ASN A C 1
ATOM 1466 O O . ASN A 1 188 ? -0.348 19.937 -6.088 1.00 90.25 188 ASN A O 1
ATOM 1470 N N . ARG A 1 189 ? 0.387 18.500 -4.536 1.00 86.19 189 ARG A N 1
ATOM 1471 C CA . ARG A 1 189 ? 1.400 17.873 -5.397 1.00 86.19 189 ARG A CA 1
ATOM 1472 C C . ARG A 1 189 ? 0.798 17.119 -6.582 1.00 86.19 189 ARG A C 1
ATOM 1474 O O . ARG A 1 189 ? 1.339 17.216 -7.678 1.00 86.19 189 ARG A O 1
ATOM 1481 N N . VAL A 1 190 ? -0.322 16.423 -6.384 1.00 83.25 190 VAL A N 1
ATOM 1482 C CA . VAL A 1 190 ? -1.060 15.753 -7.469 1.00 83.25 190 VAL A CA 1
ATOM 1483 C C . VAL A 1 190 ? -1.532 16.768 -8.511 1.00 83.25 190 VAL A C 1
ATOM 1485 O O . VAL A 1 190 ? -1.327 16.565 -9.707 1.00 83.25 190 VAL A O 1
ATOM 1488 N N . ASN A 1 191 ? -2.104 17.888 -8.062 1.00 79.12 191 ASN A N 1
ATOM 1489 C CA . ASN A 1 191 ? -2.550 18.955 -8.956 1.00 79.12 191 ASN A CA 1
ATOM 1490 C C . ASN A 1 191 ? -1.374 19.534 -9.759 1.00 79.12 191 ASN A C 1
ATOM 1492 O O . ASN A 1 191 ? -1.494 19.736 -10.965 1.00 79.12 191 ASN A O 1
ATOM 1496 N N . HIS A 1 192 ? -0.214 19.734 -9.125 1.00 74.38 192 HIS A N 1
ATOM 1497 C CA . HIS A 1 192 ? 0.992 20.204 -9.812 1.00 74.38 192 HIS A CA 1
ATOM 1498 C C . HIS A 1 192 ? 1.568 19.183 -10.808 1.00 74.38 192 HIS A C 1
ATOM 1500 O O . HIS A 1 192 ? 1.982 19.579 -11.895 1.00 74.38 192 HIS A O 1
ATOM 1506 N N . GLN A 1 193 ? 1.568 17.884 -10.486 1.00 69.00 193 GLN A N 1
ATOM 1507 C CA . GLN A 1 193 ? 2.025 16.826 -11.400 1.00 69.00 193 GLN A CA 1
ATOM 1508 C C . GLN A 1 193 ? 1.134 16.705 -12.645 1.00 69.00 193 GLN A C 1
ATOM 1510 O O . GLN A 1 193 ? 1.647 16.506 -13.743 1.00 69.00 193 GLN A O 1
ATOM 1515 N N . CYS A 1 194 ? -0.182 16.887 -12.500 1.00 61.22 194 CYS A N 1
ATOM 1516 C CA . CYS A 1 194 ? -1.114 16.899 -13.632 1.00 61.22 194 CYS A CA 1
ATOM 1517 C C . CYS A 1 194 ? -0.859 18.085 -14.587 1.00 61.22 194 CYS A C 1
ATOM 1519 O O . CYS A 1 194 ? -1.017 17.957 -15.798 1.00 61.22 194 CYS A O 1
ATOM 1521 N N . LEU A 1 195 ? -0.411 19.228 -14.050 1.00 58.75 195 LEU A N 1
ATOM 1522 C CA . LEU A 1 195 ? -0.150 20.454 -14.815 1.00 58.75 195 LEU A CA 1
ATOM 1523 C C . LEU A 1 195 ? 1.209 20.468 -15.536 1.00 58.75 195 LEU A C 1
ATOM 1525 O O . LEU A 1 195 ? 1.338 21.139 -16.556 1.00 58.75 195 LEU A O 1
ATOM 1529 N N . LEU A 1 196 ? 2.227 19.777 -15.008 1.00 56.66 196 LEU A N 1
ATOM 1530 C CA . LEU A 1 196 ? 3.618 19.886 -15.482 1.00 56.66 196 LEU A CA 1
ATOM 1531 C C . LEU A 1 196 ? 4.068 18.755 -16.425 1.00 56.66 196 LEU A C 1
ATOM 1533 O O . LEU A 1 196 ? 5.169 18.824 -16.968 1.00 56.66 196 LEU A O 1
ATOM 1537 N N . GLY A 1 197 ? 3.230 17.739 -16.658 1.00 52.19 197 GLY A N 1
ATOM 1538 C CA . GLY A 1 197 ? 3.613 16.552 -17.429 1.00 52.19 197 GLY A CA 1
ATOM 1539 C C . GLY A 1 197 ? 4.699 15.711 -16.729 1.00 52.19 197 GLY A C 1
ATOM 1540 O O . GLY A 1 197 ? 5.226 16.101 -15.684 1.00 52.19 197 GLY A O 1
ATOM 1541 N N . PRO A 1 198 ? 5.035 14.518 -17.254 1.00 53.09 198 PRO A N 1
ATOM 1542 C CA . PRO A 1 198 ? 6.024 13.645 -16.631 1.00 53.09 198 PRO A CA 1
ATOM 1543 C C . PRO A 1 198 ? 7.413 14.297 -16.673 1.00 53.09 198 PRO A C 1
ATOM 1545 O O . PRO A 1 198 ? 8.026 14.436 -17.735 1.00 53.09 198 PRO A O 1
ATOM 1548 N N . THR A 1 199 ? 7.932 14.684 -15.507 1.00 50.41 199 THR A N 1
ATOM 1549 C CA . THR A 1 199 ? 9.302 15.181 -15.359 1.00 50.41 199 THR A CA 1
ATOM 1550 C C . THR A 1 199 ? 10.284 14.037 -15.600 1.00 50.41 199 THR A C 1
ATOM 1552 O O . THR A 1 199 ? 10.623 13.235 -14.731 1.00 50.41 199 THR A O 1
ATOM 1555 N N . SER A 1 200 ? 10.732 13.948 -16.847 1.00 45.62 200 SER A N 1
ATOM 1556 C CA . SER A 1 200 ? 11.731 12.991 -17.307 1.00 45.62 200 SER A CA 1
ATOM 1557 C C . SER A 1 200 ? 13.094 13.393 -16.738 1.00 45.62 200 SER A C 1
ATOM 1559 O O . SER A 1 200 ? 13.719 14.307 -17.265 1.00 45.62 200 SER A O 1
ATOM 1561 N N . GLY A 1 201 ? 13.568 12.769 -15.649 1.00 46.31 201 GLY A N 1
ATOM 1562 C CA . GLY A 1 201 ? 14.983 12.945 -15.285 1.00 46.31 201 GLY A CA 1
ATOM 1563 C C . GLY A 1 201 ? 15.488 12.557 -13.895 1.00 46.31 201 GLY A C 1
ATOM 1564 O O . GLY A 1 201 ? 16.699 12.428 -13.755 1.00 46.31 201 GLY A O 1
ATOM 1565 N N . ALA A 1 202 ? 14.654 12.338 -12.870 1.00 48.12 202 ALA A N 1
ATOM 1566 C CA . ALA A 1 202 ? 15.171 12.036 -11.517 1.00 48.12 202 ALA A CA 1
ATOM 1567 C C . ALA A 1 202 ? 14.703 10.728 -10.817 1.00 48.12 202 ALA A C 1
ATOM 1569 O O . ALA A 1 202 ? 14.736 10.687 -9.583 1.00 48.12 202 ALA A O 1
ATOM 1570 N N . PRO A 1 203 ? 14.316 9.633 -11.511 1.00 56.88 203 PRO A N 1
ATOM 1571 C CA . PRO A 1 203 ? 13.823 8.427 -10.835 1.00 56.88 203 PRO A CA 1
ATOM 1572 C C . PRO A 1 203 ? 14.824 7.678 -9.919 1.00 56.88 203 PRO A C 1
ATOM 1574 O O . PRO A 1 203 ? 14.374 7.155 -8.897 1.00 5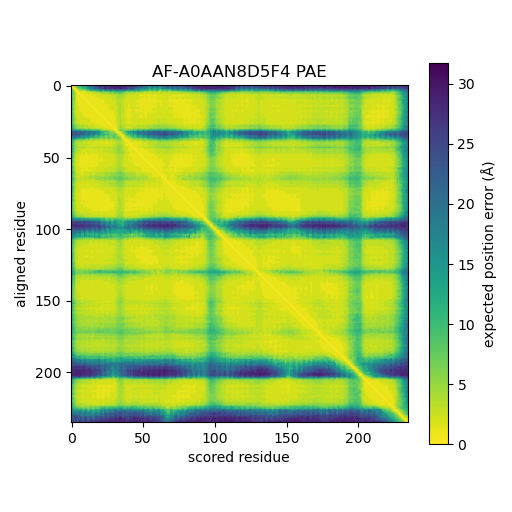6.88 203 PRO A O 1
ATOM 1577 N N . PRO A 1 204 ? 16.160 7.627 -10.146 1.00 66.19 204 PRO A N 1
ATOM 1578 C CA . PRO A 1 204 ? 16.999 6.710 -9.366 1.00 66.19 204 PRO A CA 1
ATOM 1579 C C . PRO A 1 204 ? 17.306 7.168 -7.940 1.00 66.19 204 PRO A C 1
ATOM 1581 O O . PRO A 1 204 ? 17.706 6.360 -7.106 1.00 66.19 204 PRO A O 1
ATOM 1584 N N . ILE A 1 205 ? 17.230 8.468 -7.648 1.00 80.12 205 ILE A N 1
ATOM 1585 C CA . ILE A 1 205 ? 17.661 8.999 -6.344 1.00 80.12 205 ILE A CA 1
ATOM 1586 C C . ILE A 1 205 ? 16.515 8.925 -5.335 1.00 80.12 205 ILE A C 1
ATOM 1588 O O . ILE A 1 205 ? 16.726 8.448 -4.221 1.00 80.12 205 ILE A O 1
ATOM 1592 N N . ALA A 1 206 ? 15.308 9.335 -5.736 1.00 86.69 206 ALA A N 1
ATOM 1593 C CA . ALA A 1 206 ? 14.127 9.279 -4.879 1.00 86.69 206 ALA A CA 1
ATOM 1594 C C . ALA A 1 206 ? 13.778 7.831 -4.501 1.00 86.69 206 ALA A C 1
ATOM 1596 O O . ALA A 1 206 ? 13.632 7.536 -3.318 1.00 86.69 206 ALA A O 1
ATOM 1597 N N . LEU A 1 207 ? 13.778 6.911 -5.477 1.00 90.00 207 LEU A N 1
ATOM 1598 C CA . LEU A 1 207 ? 13.534 5.490 -5.222 1.00 90.00 207 LEU A CA 1
ATOM 1599 C C . LEU A 1 207 ? 14.570 4.893 -4.259 1.00 90.00 207 LEU A C 1
ATOM 1601 O O . LEU A 1 207 ? 14.198 4.235 -3.293 1.00 90.00 207 LEU A O 1
ATOM 1605 N N . ARG A 1 208 ? 15.871 5.151 -4.465 1.00 91.38 208 ARG A N 1
ATOM 1606 C CA . ARG A 1 208 ? 16.924 4.646 -3.561 1.00 91.38 208 ARG A CA 1
ATOM 1607 C C . ARG A 1 208 ? 16.768 5.177 -2.141 1.00 91.38 208 ARG A C 1
ATOM 1609 O O . ARG A 1 208 ? 16.889 4.408 -1.191 1.00 91.38 208 ARG A O 1
ATOM 1616 N N . LYS A 1 209 ? 16.481 6.471 -1.994 1.00 93.50 209 LYS A N 1
ATOM 1617 C CA . LYS A 1 209 ? 16.241 7.081 -0.685 1.00 93.50 209 LYS A CA 1
ATOM 1618 C C . LYS A 1 209 ? 15.021 6.454 -0.005 1.00 93.50 209 LYS A C 1
ATOM 1620 O O . LYS A 1 209 ? 15.103 6.078 1.162 1.00 93.50 209 LYS A O 1
ATOM 1625 N N . TRP A 1 210 ? 13.924 6.287 -0.740 1.00 95.94 210 TRP A N 1
ATOM 1626 C CA . TRP A 1 210 ? 12.717 5.649 -0.227 1.00 95.94 210 TRP A CA 1
ATOM 1627 C C . TRP A 1 210 ? 12.969 4.195 0.198 1.00 95.94 210 TRP A C 1
ATOM 1629 O O . TRP A 1 210 ? 12.541 3.805 1.284 1.00 95.94 210 TRP A O 1
ATOM 1639 N N . LEU A 1 211 ? 13.717 3.414 -0.590 1.00 96.50 211 LEU A N 1
ATOM 1640 C CA . LEU A 1 211 ? 14.094 2.036 -0.251 1.00 96.50 211 LEU A CA 1
ATOM 1641 C C . LEU A 1 211 ? 14.931 1.976 1.034 1.00 96.50 211 LEU A C 1
ATOM 1643 O O . LEU A 1 211 ? 14.642 1.162 1.907 1.00 96.50 211 LEU A O 1
ATOM 1647 N N . GLN A 1 212 ? 15.906 2.875 1.206 1.00 96.00 212 GLN A N 1
ATOM 1648 C CA . GLN A 1 212 ? 16.701 2.968 2.440 1.00 96.00 212 GLN A CA 1
ATOM 1649 C C . GLN A 1 212 ? 15.833 3.315 3.658 1.00 96.00 212 GLN A C 1
ATOM 1651 O O . GLN A 1 212 ? 15.929 2.671 4.704 1.00 96.00 212 GLN A O 1
ATOM 1656 N N . CYS A 1 213 ? 14.944 4.304 3.530 1.00 96.94 213 CYS A N 1
ATOM 1657 C CA . CYS A 1 213 ? 14.011 4.657 4.599 1.00 96.94 213 CYS A CA 1
ATOM 1658 C C . CYS A 1 213 ? 13.037 3.511 4.917 1.00 96.94 213 CYS A C 1
ATOM 1660 O O . CYS A 1 213 ? 12.716 3.277 6.081 1.00 96.94 213 CYS A O 1
ATOM 1662 N N . THR A 1 214 ? 12.578 2.791 3.895 1.00 97.56 214 THR A N 1
ATOM 1663 C CA . THR A 1 214 ? 11.703 1.621 4.021 1.00 97.56 214 THR A CA 1
ATOM 1664 C C . THR A 1 214 ? 12.405 0.485 4.755 1.00 97.56 214 THR A C 1
ATOM 1666 O O .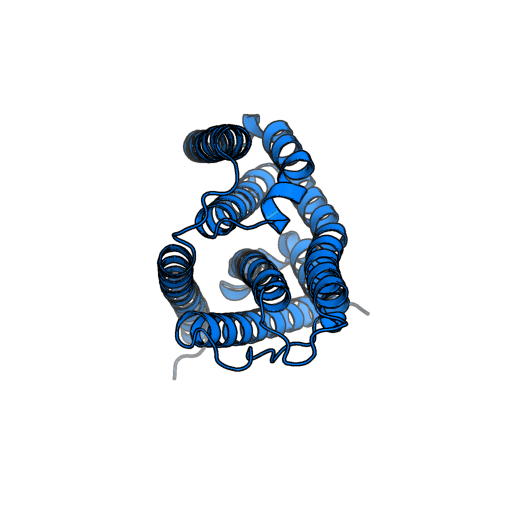 THR A 1 214 ? 11.845 -0.044 5.713 1.00 97.56 214 THR A O 1
ATOM 1669 N N . GLN A 1 215 ? 13.653 0.182 4.390 1.00 97.81 215 GLN A N 1
ATOM 1670 C CA . GLN A 1 215 ? 14.484 -0.803 5.077 1.00 97.81 215 GLN A CA 1
ATOM 1671 C C . GLN A 1 215 ? 14.618 -0.487 6.567 1.00 97.81 215 GLN A C 1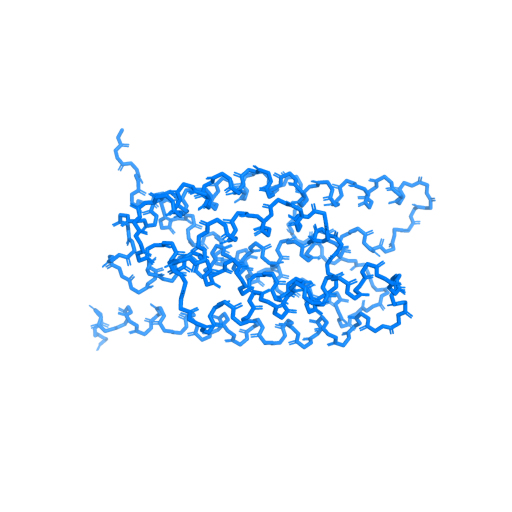
ATOM 1673 O O . GLN A 1 215 ? 14.406 -1.364 7.402 1.00 97.81 215 GLN A O 1
ATOM 1678 N N . PHE A 1 216 ? 14.923 0.769 6.902 1.00 97.62 216 PHE A N 1
ATOM 1679 C CA . PHE A 1 216 ? 15.049 1.200 8.291 1.00 97.62 216 PHE A CA 1
ATOM 1680 C C . PHE A 1 216 ? 13.733 1.034 9.066 1.00 97.62 216 PHE A C 1
ATOM 1682 O O . PHE A 1 216 ? 13.725 0.444 10.143 1.00 97.62 216 PHE A O 1
ATOM 1689 N N . LYS A 1 217 ? 12.607 1.495 8.501 1.00 96.94 217 LYS A N 1
ATOM 1690 C CA . LYS A 1 217 ? 11.278 1.364 9.125 1.00 96.94 217 LYS A CA 1
ATOM 1691 C C . LYS A 1 217 ? 10.901 -0.097 9.360 1.00 96.94 217 LYS A C 1
ATOM 1693 O O . LYS A 1 217 ? 10.419 -0.434 10.437 1.00 96.94 217 LYS A O 1
ATOM 1698 N N . MET A 1 218 ? 11.120 -0.957 8.365 1.00 97.38 218 MET A N 1
ATOM 1699 C CA . MET A 1 218 ? 10.843 -2.386 8.488 1.00 97.38 218 MET A CA 1
ATOM 1700 C C . MET A 1 218 ? 11.717 -3.021 9.569 1.00 97.38 218 MET A C 1
ATOM 1702 O O . MET A 1 218 ? 11.180 -3.680 10.451 1.00 97.38 218 MET A O 1
ATOM 1706 N N . ALA A 1 219 ? 13.029 -2.763 9.566 1.00 96.25 219 ALA A N 1
ATOM 1707 C CA . ALA A 1 219 ? 13.940 -3.279 10.588 1.00 96.25 219 ALA A CA 1
ATOM 1708 C C . ALA A 1 219 ? 13.527 -2.847 12.004 1.00 96.25 219 ALA A C 1
ATOM 1710 O O . ALA A 1 219 ? 13.519 -3.663 12.922 1.00 96.25 219 ALA A O 1
ATOM 1711 N N . GLN A 1 220 ? 13.131 -1.584 12.180 1.00 94.38 220 GLN A N 1
ATOM 1712 C CA . GLN A 1 220 ? 12.695 -1.067 13.474 1.00 94.38 220 GLN A CA 1
ATOM 1713 C C . GLN A 1 220 ? 11.440 -1.785 13.994 1.00 94.38 220 GLN A C 1
ATOM 1715 O O . GLN A 1 220 ? 11.405 -2.185 15.157 1.00 94.38 220 GLN A O 1
ATOM 1720 N N . VAL A 1 221 ? 10.424 -1.978 13.146 1.00 94.25 221 VAL A N 1
ATOM 1721 C CA . VAL A 1 221 ? 9.186 -2.677 13.538 1.00 94.25 221 VAL A CA 1
ATOM 1722 C C . VAL A 1 221 ? 9.438 -4.162 13.816 1.00 94.25 221 VAL A C 1
ATOM 1724 O O . VAL A 1 221 ? 8.857 -4.723 14.746 1.00 94.25 221 VAL A O 1
ATOM 1727 N N . GLU A 1 222 ? 10.335 -4.795 13.058 1.00 92.00 222 GLU A N 1
ATOM 1728 C CA . GLU A 1 222 ? 10.749 -6.187 13.269 1.00 92.00 222 GLU A CA 1
ATOM 1729 C C . GLU A 1 222 ? 11.441 -6.388 14.627 1.00 92.00 222 GLU A C 1
ATOM 1731 O O . GLU A 1 222 ? 11.111 -7.325 15.360 1.00 92.00 222 GLU A O 1
ATOM 1736 N N . ILE A 1 223 ? 12.347 -5.477 15.000 1.00 89.69 223 ILE A N 1
ATOM 1737 C CA . ILE A 1 223 ? 13.020 -5.493 16.307 1.00 89.69 223 ILE A CA 1
ATOM 1738 C C . ILE A 1 223 ? 11.999 -5.304 17.432 1.00 89.69 223 ILE A C 1
ATOM 1740 O O . ILE A 1 223 ? 11.941 -6.130 18.338 1.00 89.69 223 ILE A O 1
ATOM 1744 N N . GLN A 1 224 ? 11.127 -4.294 17.338 1.00 86.31 224 GLN A N 1
ATOM 1745 C CA . GLN A 1 224 ? 10.094 -4.031 18.352 1.00 86.31 224 GLN A CA 1
ATOM 1746 C C . GLN A 1 224 ? 9.138 -5.216 18.543 1.00 86.31 224 GLN A C 1
ATOM 1748 O O . GLN A 1 224 ? 8.772 -5.555 19.668 1.00 86.31 224 GLN A O 1
ATOM 1753 N N . SER A 1 225 ? 8.758 -5.875 17.447 1.00 82.81 225 SER A N 1
ATOM 1754 C CA . SER A 1 225 ? 7.887 -7.053 17.488 1.00 82.81 225 SER A CA 1
ATOM 1755 C C . SER A 1 225 ? 8.579 -8.268 18.115 1.00 82.81 225 SER A C 1
ATOM 1757 O O . SER A 1 225 ? 7.909 -9.099 18.728 1.00 82.81 225 SER A O 1
ATOM 1759 N N . SER A 1 226 ? 9.905 -8.365 17.980 1.00 77.06 226 SER A N 1
ATOM 1760 C CA . SER A 1 226 ? 10.721 -9.466 18.507 1.00 77.06 226 SER A CA 1
ATOM 1761 C C . SER A 1 226 ? 11.108 -9.265 19.978 1.00 77.06 226 SER A C 1
ATOM 1763 O O . SER 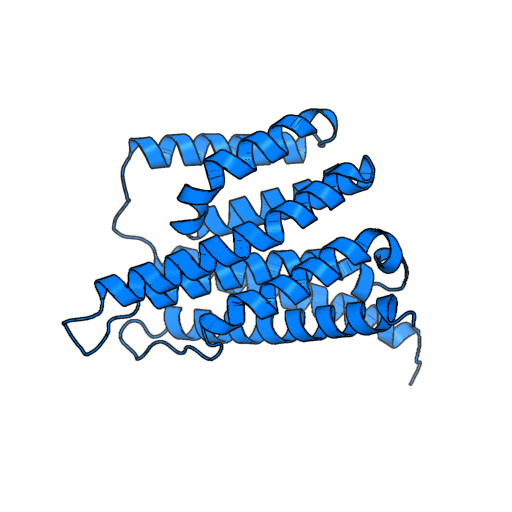A 1 226 ? 11.009 -10.200 20.769 1.00 77.06 226 SER A O 1
ATOM 1765 N N . GLU A 1 227 ? 11.486 -8.050 20.382 1.00 65.00 227 GLU A N 1
ATOM 1766 C CA . GLU A 1 227 ? 11.810 -7.704 21.777 1.00 65.00 227 GLU A CA 1
ATOM 1767 C C . GLU A 1 227 ? 10.586 -7.808 22.695 1.00 65.00 227 GLU A C 1
ATOM 1769 O O . GLU A 1 227 ? 10.682 -8.259 23.835 1.00 65.00 227 GLU A O 1
ATOM 1774 N N . ALA A 1 228 ? 9.400 -7.469 22.186 1.00 60.09 228 ALA A N 1
ATOM 1775 C CA . ALA A 1 228 ? 8.154 -7.695 22.909 1.00 60.09 228 ALA A CA 1
ATOM 1776 C C . ALA A 1 228 ? 7.834 -9.191 23.101 1.00 60.09 228 ALA A C 1
ATOM 1778 O O . ALA A 1 228 ? 7.101 -9.540 24.023 1.00 60.09 228 ALA A O 1
ATOM 1779 N N . ALA A 1 229 ? 8.372 -10.076 22.252 1.00 56.22 229 ALA A N 1
ATOM 1780 C CA . ALA A 1 229 ? 8.205 -11.524 22.371 1.00 56.22 229 ALA A CA 1
ATOM 1781 C C . ALA A 1 229 ? 9.244 -12.163 23.311 1.00 56.22 229 ALA A C 1
ATOM 1783 O O . ALA A 1 229 ? 8.917 -13.121 24.012 1.00 56.22 229 ALA A O 1
ATOM 1784 N N . SER A 1 230 ? 10.468 -11.622 23.384 1.00 53.44 230 SER A N 1
ATOM 1785 C CA . SER A 1 230 ? 11.520 -12.134 24.277 1.00 53.44 230 SER A CA 1
ATOM 1786 C C . SER A 1 230 ? 11.259 -11.839 25.759 1.00 53.44 230 SER A C 1
ATOM 1788 O O . SER A 1 230 ? 11.723 -12.588 26.612 1.00 53.44 230 SER A O 1
ATOM 1790 N N . GLN A 1 231 ? 10.442 -10.834 26.095 1.00 50.31 231 GLN A N 1
ATOM 1791 C CA . GLN A 1 231 ? 10.007 -10.605 27.483 1.00 50.31 231 GLN A CA 1
ATOM 1792 C C . GLN A 1 231 ? 9.091 -11.712 28.042 1.00 50.31 231 GLN A C 1
ATOM 1794 O O . GLN A 1 231 ? 8.937 -11.809 29.258 1.00 50.31 231 GLN A O 1
ATOM 1799 N N . PHE A 1 232 ? 8.507 -12.564 27.189 1.00 46.50 232 PHE A N 1
ATOM 1800 C CA . PHE A 1 232 ? 7.675 -13.700 27.614 1.00 46.50 232 PHE A CA 1
ATOM 1801 C C . PHE A 1 232 ? 8.447 -15.021 27.755 1.00 46.50 232 PHE A C 1
ATOM 1803 O O . PHE A 1 232 ? 7.905 -15.979 28.304 1.00 46.50 232 PHE A O 1
ATOM 1810 N N . TYR A 1 233 ? 9.707 -15.069 27.316 1.00 42.28 233 TYR A N 1
ATOM 1811 C CA . TYR A 1 233 ? 10.602 -16.213 27.491 1.00 42.28 233 TYR A CA 1
ATOM 1812 C C . TYR A 1 233 ? 11.957 -15.719 28.012 1.00 42.28 233 TYR A C 1
ATOM 1814 O O . TYR A 1 233 ? 12.847 -15.430 27.210 1.00 42.28 233 TYR A O 1
ATOM 1822 N N . PRO A 1 234 ? 12.135 -15.604 29.342 1.00 44.47 234 PRO A N 1
ATOM 1823 C CA . PRO A 1 234 ? 13.460 -15.389 29.897 1.00 44.47 234 PRO A CA 1
ATOM 1824 C C . PRO A 1 234 ? 14.318 -16.618 29.572 1.00 44.47 234 PRO A C 1
ATOM 1826 O O . PRO A 1 234 ? 13.915 -17.744 29.870 1.00 44.47 234 PRO A O 1
ATOM 1829 N N . MET A 1 235 ? 15.460 -16.387 28.920 1.00 42.25 235 MET A N 1
ATOM 1830 C CA . MET A 1 235 ? 16.538 -17.375 28.783 1.00 42.25 235 MET A CA 1
ATOM 1831 C C . MET A 1 235 ? 17.184 -17.653 30.138 1.00 42.25 235 MET A C 1
ATOM 1833 O O . MET A 1 235 ? 17.333 -16.684 30.920 1.00 42.25 235 MET A O 1
#